Protein AF-A0ABD3LEG1-F1 (afdb_monomer_lite)

Foldseek 3Di:
DPPVVVVVVVVVVVVVVVVVVVVLLVVLVVVQVVCVVVVPPADDHSVCVVVPPCVRVVVVVVVVVVVVVVVVPPDDDDDPPPPVVVVVVVVVVPPDPVVVVVVVVVVVVVVVVVVVVCVVVCVVVVVVVVVVVVVVVVVVVVVVVVVVVVVVVVVVVVVVVVVVLVVVVVVDDDPVVNVVVVVVVVVVVVVVVVVVVVVVVVVVVVVVVVVVVVVVDDDPVVVVVVVVVVVVVVVVVVVVVVVVVVVVVVVVVVVVVVVVVVVVVVVVVVLVVLCVVQVVDPVSVVVSVVVVVVVVVVVVVVVVVVVVVVVVVVVVVVVVVVVVVVVVVVVVVVVVVVVVVVVVVVVVVVVD

pLDDT: mean 75.34, std 17.38, range [30.19, 98.38]

Radius of gyration: 46.33 Å; chains: 1; bounding box: 91×90×134 Å

Sequence (352 aa):
MSQCKWVFKLNFFQLHLWLLLLLFREASHGVEEALKLLNCPHPLQASDIYSLEVGSVYPVARWLVNHVRIRIGVTGDELDGGLGAAGATFESRYSDPEEKKLMRMHILEEMQLLHKKIRAAKVDSVVCRLMLLMKSLKVLEKKELDCQSDNIAKKSDLEAKIIHLEEKITNNCDSKSLHDDLDHCISISLEKLHLAKKELAARLRMLLSVRRQLEDVPSQSELIQYEHRFSELNINIEEIHRQTRKYYATYNALLELKELMLKETSLLNSLNSQFQDAISDTAGRLKLIDSTGGILKGIKQFFWIRQHRQIVLLCRSYRKCKRGSRLIRESAIHSGRSMRQQQLVRDAVLVG

InterPro domains:
  IPR019159 CCDC93, coiled-coil domain [PF09762] (114-301)
  IPR039116 Coiled-coil domain-containing protein 93 [PTHR16441] (78-350)
  IPR048747 CCDC93, N-terminal domain [PF21673] (27-69)

Structure (mmCIF, N/CA/C/O backbone):
data_AF-A0ABD3LEG1-F1
#
_entry.id   AF-A0ABD3LEG1-F1
#
loop_
_atom_site.group_PDB
_atom_site.id
_atom_site.type_symbol
_atom_site.label_atom_id
_atom_site.label_alt_id
_atom_site.label_comp_id
_atom_site.label_asym_id
_atom_site.label_entity_id
_atom_site.label_seq_id
_atom_site.pdbx_PDB_ins_code
_atom_site.Cartn_x
_atom_site.Cartn_y
_atom_site.Cartn_z
_atom_site.occupancy
_atom_site.B_iso_or_equiv
_atom_site.auth_seq_id
_atom_site.auth_comp_id
_atom_site.auth_asym_id
_atom_site.auth_atom_id
_atom_site.pdbx_PDB_model_num
ATOM 1 N N . MET A 1 1 ? -50.453 6.258 -6.271 1.00 44.72 1 MET A N 1
ATOM 2 C CA . MET A 1 1 ? -49.342 6.190 -5.285 1.00 44.72 1 MET A CA 1
ATOM 3 C C . MET A 1 1 ? -48.361 7.379 -5.315 1.00 44.72 1 MET A C 1
ATOM 5 O O . MET A 1 1 ? -47.389 7.345 -4.568 1.00 44.72 1 MET A O 1
ATOM 9 N N . SER A 1 2 ? -48.605 8.459 -6.075 1.00 44.66 2 SER A N 1
ATOM 10 C CA . SER A 1 2 ? -47.666 9.603 -6.133 1.00 44.66 2 SER A CA 1
ATOM 11 C C . SER A 1 2 ? -48.075 10.823 -5.298 1.00 44.66 2 SER A C 1
ATOM 13 O O . SER A 1 2 ? -47.204 11.610 -4.956 1.00 44.66 2 SER A O 1
ATOM 15 N N . GLN A 1 3 ? -49.342 10.969 -4.886 1.00 30.52 3 GLN A N 1
ATOM 16 C CA . GLN A 1 3 ? -49.765 12.109 -4.053 1.00 30.52 3 GLN A CA 1
ATOM 17 C C . GLN A 1 3 ? -49.355 11.973 -2.570 1.00 30.52 3 GLN A C 1
ATOM 19 O O . GLN A 1 3 ? -48.968 12.958 -1.949 1.00 30.52 3 GLN A O 1
ATOM 24 N N . CYS A 1 4 ? -49.295 10.756 -2.014 1.00 32.28 4 CYS A N 1
ATOM 25 C CA . CYS A 1 4 ? -48.955 10.542 -0.597 1.00 32.28 4 CYS A CA 1
ATOM 26 C C . CYS A 1 4 ? -47.480 10.837 -0.248 1.00 32.28 4 CYS A C 1
ATOM 28 O O . CYS A 1 4 ? -47.175 11.175 0.893 1.00 32.28 4 CYS A O 1
ATOM 30 N N . LYS A 1 5 ? -46.555 10.756 -1.220 1.00 35.38 5 LYS A N 1
ATOM 31 C CA . LYS A 1 5 ? -45.128 11.075 -1.005 1.00 35.38 5 LYS A CA 1
ATOM 32 C C . LYS A 1 5 ? -44.862 12.578 -0.881 1.00 35.38 5 LYS A C 1
ATOM 34 O O . LYS A 1 5 ? -43.935 12.962 -0.170 1.00 35.38 5 LYS A O 1
ATOM 39 N N . TRP A 1 6 ? -45.662 13.419 -1.538 1.00 30.19 6 TRP A N 1
ATOM 40 C CA . TRP A 1 6 ? -45.526 14.877 -1.447 1.00 30.19 6 TRP A CA 1
ATOM 41 C C . TRP A 1 6 ? -46.120 15.423 -0.150 1.00 30.19 6 TRP A C 1
ATOM 43 O O . TRP A 1 6 ? -45.489 16.263 0.481 1.00 30.19 6 TRP A O 1
ATOM 53 N N . VAL A 1 7 ? -47.249 14.868 0.305 1.00 35.25 7 VAL A N 1
ATOM 54 C CA . VAL A 1 7 ? -47.870 15.237 1.590 1.00 35.25 7 VAL A CA 1
ATOM 55 C C . VAL A 1 7 ? -46.941 14.917 2.769 1.00 35.25 7 VAL A C 1
ATOM 57 O O . VAL A 1 7 ? -46.748 15.753 3.645 1.00 35.25 7 VAL A O 1
ATOM 60 N N . PHE A 1 8 ? -46.263 13.762 2.755 1.00 36.25 8 PHE A N 1
ATOM 61 C CA . PHE A 1 8 ? -45.284 13.418 3.796 1.00 36.25 8 PHE A CA 1
ATOM 62 C C . PHE A 1 8 ? -44.018 14.287 3.760 1.00 36.25 8 PHE A C 1
ATOM 64 O O . PHE A 1 8 ? -43.492 14.638 4.815 1.00 36.25 8 PHE A O 1
ATOM 71 N N . LYS A 1 9 ? -43.532 14.670 2.570 1.00 39.47 9 LYS A N 1
ATOM 72 C CA . LYS A 1 9 ? -42.376 15.575 2.444 1.00 39.47 9 LYS A CA 1
ATOM 73 C C . LYS A 1 9 ? -42.703 17.004 2.879 1.00 39.47 9 LYS A C 1
ATOM 75 O O . LYS A 1 9 ? -41.868 17.613 3.543 1.00 39.47 9 LYS A O 1
ATOM 80 N N . LEU A 1 10 ? -43.897 17.513 2.559 1.00 36.75 10 LEU A N 1
ATOM 81 C CA . LEU A 1 10 ? -44.349 18.820 3.042 1.00 36.75 10 LEU A CA 1
ATOM 82 C C . LEU A 1 10 ? -44.519 18.811 4.564 1.00 36.75 10 LEU A C 1
ATOM 84 O O . LEU A 1 10 ? -44.007 19.709 5.223 1.00 36.75 10 LEU A O 1
ATOM 88 N N . ASN A 1 11 ? -45.144 17.773 5.127 1.00 45.12 11 ASN A N 1
ATOM 89 C CA . ASN A 1 11 ? -45.347 17.667 6.573 1.00 45.12 11 ASN A CA 1
ATOM 90 C C . ASN A 1 11 ? -44.032 17.516 7.347 1.00 45.12 11 ASN A C 1
ATOM 92 O O . ASN A 1 11 ? -43.915 18.069 8.431 1.00 45.12 11 ASN A O 1
ATOM 96 N N . PHE A 1 12 ? -43.022 16.834 6.797 1.00 44.75 12 PHE A N 1
ATOM 97 C CA . PHE A 1 12 ? -41.713 16.702 7.447 1.00 44.75 12 PHE A CA 1
ATOM 98 C C . PHE A 1 12 ? -40.920 18.016 7.450 1.00 44.75 12 PHE A C 1
ATOM 100 O O . PHE A 1 12 ? -40.340 18.376 8.471 1.00 44.75 12 PHE A O 1
ATOM 107 N N . PHE A 1 13 ? -40.929 18.763 6.338 1.00 45.00 13 PHE A N 1
ATOM 108 C CA . PHE A 1 13 ? -40.312 20.093 6.284 1.00 45.00 13 PHE A CA 1
ATOM 109 C C . PHE A 1 13 ? -41.060 21.109 7.153 1.00 45.00 13 PHE A C 1
ATOM 111 O O . PHE A 1 13 ? -40.418 21.898 7.840 1.00 45.00 13 PHE A O 1
ATOM 118 N N . GLN A 1 14 ? -42.394 21.051 7.182 1.00 45.91 14 GLN A N 1
ATOM 119 C CA . GLN A 1 14 ? -43.223 21.885 8.054 1.00 45.91 14 GLN A CA 1
ATOM 120 C C . GLN A 1 14 ? -42.991 21.558 9.532 1.00 45.91 14 GLN A C 1
ATOM 122 O O . GLN A 1 14 ? -42.784 22.487 10.299 1.00 45.91 14 GLN A O 1
ATOM 127 N N . LEU A 1 15 ? -42.919 20.278 9.933 1.00 49.44 15 LEU A N 1
ATOM 128 C CA . LEU A 1 15 ? -42.608 19.888 11.317 1.00 49.44 15 LEU A CA 1
ATOM 129 C C . LEU A 1 15 ? -41.204 20.314 11.739 1.00 49.44 15 LEU A C 1
ATOM 131 O O . LEU A 1 15 ? -41.033 20.777 12.859 1.00 49.44 15 LEU A O 1
ATOM 135 N N . HIS A 1 16 ? -40.202 20.163 10.869 1.00 51.16 16 HIS A N 1
ATOM 136 C CA . HIS A 1 16 ? -38.837 20.589 11.182 1.00 51.16 16 HIS A CA 1
ATOM 137 C C . HIS A 1 16 ? -38.723 22.107 11.306 1.00 51.16 16 HIS A C 1
ATOM 139 O O . HIS A 1 16 ? -38.034 22.586 12.203 1.00 51.16 16 HIS A O 1
ATOM 145 N N . LEU A 1 17 ? -39.410 22.857 10.440 1.00 51.62 17 LEU A N 1
ATOM 146 C CA . LEU A 1 17 ? -39.468 24.312 10.527 1.00 51.62 17 LEU A CA 1
ATOM 147 C C . LEU A 1 17 ? -40.240 24.749 11.780 1.00 51.62 17 LEU A C 1
ATOM 149 O O . LEU A 1 17 ? -39.789 25.651 12.472 1.00 51.62 17 LEU A O 1
ATOM 153 N N . TRP A 1 18 ? -41.328 24.058 12.132 1.00 56.53 18 TRP A N 1
ATOM 154 C CA . TRP A 1 18 ? -42.074 24.284 13.373 1.00 56.53 18 TRP A CA 1
ATOM 155 C C . TRP A 1 18 ? -41.244 23.984 14.620 1.00 56.53 18 TRP A C 1
ATOM 157 O O . TRP A 1 18 ? -41.238 24.795 15.531 1.00 56.53 18 TRP A O 1
ATOM 167 N N . LEU A 1 19 ? -40.514 22.866 14.666 1.00 49.34 19 LEU A N 1
ATOM 168 C CA . LEU A 1 19 ? -39.642 22.500 15.791 1.00 49.34 19 LEU A CA 1
ATOM 169 C C . LEU A 1 19 ? -38.451 23.448 15.931 1.00 49.34 19 LEU A C 1
ATOM 171 O O . LEU A 1 19 ? -38.078 23.781 17.051 1.00 49.34 19 LEU A O 1
ATOM 175 N N . LEU A 1 20 ? -37.874 23.904 14.817 1.00 55.75 20 LEU A N 1
ATOM 176 C CA . LEU A 1 20 ? -36.836 24.932 14.835 1.00 55.75 20 LEU A CA 1
ATOM 177 C C . LEU A 1 20 ? -37.395 26.268 15.323 1.00 55.75 20 LEU A C 1
ATOM 179 O O . LEU A 1 20 ? -36.770 26.881 16.176 1.00 55.75 20 LEU A O 1
ATOM 183 N N . LEU A 1 21 ? -38.579 26.682 14.860 1.00 52.78 21 LEU A N 1
ATOM 184 C CA . LEU A 1 21 ? -39.253 27.891 15.342 1.00 52.78 21 LEU A CA 1
ATOM 185 C C . LEU A 1 21 ? -39.659 27.776 16.819 1.00 52.78 21 LEU A C 1
ATOM 187 O O . LEU A 1 21 ? -39.555 28.760 17.539 1.00 52.78 21 LEU A O 1
ATOM 191 N N . LEU A 1 22 ? -40.062 26.592 17.292 1.00 50.81 22 LEU A N 1
ATOM 192 C CA . LEU A 1 22 ? -40.424 26.339 18.690 1.00 50.81 22 LEU A CA 1
ATOM 193 C C . LEU A 1 22 ? -39.193 26.372 19.607 1.00 50.81 22 LEU A C 1
ATOM 195 O O . LEU A 1 22 ? -39.224 27.020 20.646 1.00 50.81 22 LEU A O 1
ATOM 199 N N . LEU A 1 23 ? -38.085 25.746 19.193 1.00 52.88 23 LEU A N 1
ATOM 200 C CA . LEU A 1 23 ? -36.813 25.795 19.922 1.00 52.88 23 LEU A CA 1
ATOM 201 C C . LEU A 1 23 ? -36.223 27.208 19.941 1.00 52.88 23 LEU A C 1
ATOM 203 O O . LEU A 1 23 ? -35.700 27.640 20.966 1.00 52.88 23 LEU A O 1
ATOM 207 N N . PHE A 1 24 ? -36.338 27.947 18.834 1.00 54.12 24 PHE A N 1
ATOM 208 C CA . PHE A 1 24 ? -35.938 29.353 18.798 1.00 54.12 24 PHE A CA 1
ATOM 209 C C . PHE A 1 24 ? -36.844 30.209 19.694 1.00 54.12 24 PHE A C 1
ATOM 211 O O . PHE A 1 24 ? -36.346 31.084 20.390 1.00 54.12 24 PHE A O 1
ATOM 218 N N . ARG A 1 25 ? -38.148 29.901 19.771 1.00 53.81 25 ARG A N 1
ATOM 219 C CA . ARG A 1 25 ? -39.106 30.571 20.665 1.00 53.81 25 ARG A CA 1
ATOM 220 C C . ARG A 1 25 ? -38.795 30.420 22.126 1.00 53.81 25 ARG A C 1
ATOM 222 O O . ARG A 1 25 ? -38.858 31.396 22.869 1.00 53.81 25 ARG A O 1
ATOM 229 N N . GLU A 1 26 ? -38.467 29.207 22.518 1.00 56.12 26 GLU A N 1
ATOM 230 C CA . GLU A 1 26 ? -38.157 28.880 23.898 1.00 56.12 26 GLU A CA 1
ATOM 231 C C . GLU A 1 26 ? -36.819 29.505 24.317 1.00 56.12 26 GLU A C 1
ATOM 233 O O . GLU A 1 26 ? -36.716 30.074 25.402 1.00 56.12 26 GLU A O 1
ATOM 238 N N . ALA A 1 27 ? -35.834 29.530 23.411 1.00 57.09 27 ALA A N 1
ATOM 239 C CA . ALA A 1 27 ? -34.571 30.232 23.624 1.00 57.09 27 ALA A CA 1
ATOM 240 C C . ALA A 1 27 ? -34.751 31.760 23.725 1.00 57.09 27 ALA A C 1
ATOM 242 O O . ALA A 1 27 ? -34.216 32.374 24.647 1.00 57.09 27 ALA A O 1
ATOM 243 N N . SER A 1 28 ? -35.531 32.381 22.832 1.00 58.62 28 SER A N 1
ATOM 244 C CA . SER A 1 28 ? -35.798 33.828 22.853 1.00 58.62 28 SER A CA 1
ATOM 245 C C . SER A 1 28 ? -36.565 34.264 24.104 1.00 58.62 28 SER A C 1
ATOM 247 O O . SER A 1 28 ? -36.234 35.291 24.692 1.00 58.62 28 SER A O 1
ATOM 249 N N . HIS A 1 29 ? -37.537 33.467 24.560 1.00 62.25 29 HIS A N 1
ATOM 250 C CA . HIS A 1 29 ? -38.258 33.722 25.811 1.00 62.25 29 HIS A CA 1
ATOM 251 C C . HIS A 1 29 ? -37.359 33.523 27.044 1.00 62.25 29 HIS A C 1
ATOM 253 O O . HIS A 1 29 ? -37.457 34.271 28.013 1.00 62.25 29 HIS A O 1
ATOM 259 N N . GLY A 1 30 ? -36.438 32.552 27.003 1.00 63.78 30 GLY A N 1
ATOM 260 C CA . GLY A 1 30 ? -35.432 32.360 28.050 1.00 63.78 30 GLY A CA 1
ATOM 261 C C . GLY A 1 30 ? -34.454 33.535 28.170 1.00 63.78 30 GLY A C 1
ATOM 262 O O . GLY A 1 30 ? -34.095 33.923 29.280 1.00 63.78 30 GLY A O 1
ATOM 263 N N . VAL A 1 31 ? -34.061 34.139 27.044 1.00 63.66 31 VAL A N 1
ATOM 264 C CA . VAL A 1 31 ? -33.216 35.346 27.027 1.00 63.66 31 VAL A CA 1
ATOM 265 C C . VAL A 1 31 ? -33.974 36.561 27.569 1.00 63.66 31 VAL A C 1
ATOM 267 O O . VAL A 1 31 ? -33.412 37.310 28.365 1.00 63.66 31 VAL A O 1
ATOM 270 N N . GLU A 1 32 ? -35.245 36.739 27.201 1.00 68.94 32 GLU A N 1
ATOM 271 C CA . GLU A 1 32 ? -36.093 37.815 27.733 1.00 68.94 32 GLU A CA 1
ATOM 272 C C . GLU A 1 32 ? -36.256 37.721 29.263 1.00 68.94 32 GLU A C 1
ATOM 274 O O . GLU A 1 32 ? -36.047 38.706 29.972 1.00 68.94 32 GLU A O 1
ATOM 279 N N . GLU A 1 33 ? -36.561 36.535 29.796 1.00 67.31 33 GLU A N 1
ATOM 280 C CA . GLU A 1 33 ? -36.704 36.329 31.244 1.00 67.31 33 GLU A CA 1
ATOM 281 C C . GLU A 1 33 ? -35.378 36.510 31.999 1.00 67.31 33 GLU A C 1
ATOM 283 O O . GLU A 1 33 ? -35.341 37.139 33.059 1.00 67.31 33 GLU A O 1
ATOM 288 N N . ALA A 1 34 ? -34.258 36.051 31.433 1.00 65.12 34 ALA A N 1
ATOM 289 C CA . ALA A 1 34 ? -32.937 36.291 32.012 1.00 65.12 34 ALA A CA 1
ATOM 290 C C . ALA A 1 34 ? -32.588 37.791 32.066 1.00 65.12 34 ALA A C 1
ATOM 292 O O . ALA A 1 34 ? -31.994 38.253 33.040 1.00 65.12 34 ALA A O 1
ATOM 293 N N . LEU A 1 35 ? -32.984 38.571 31.056 1.00 70.25 35 LEU A N 1
ATOM 294 C CA . LEU A 1 35 ? -32.776 40.022 31.023 1.00 70.25 35 LEU A CA 1
ATOM 295 C C . LEU A 1 35 ? -33.646 40.772 32.040 1.00 70.25 35 LEU A C 1
ATOM 297 O O . LEU A 1 35 ? -3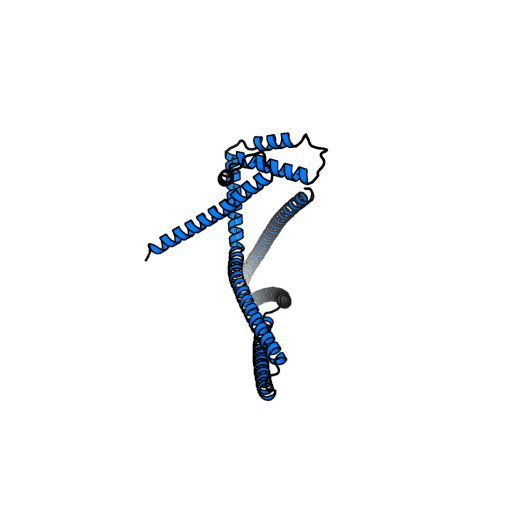3.163 41.732 32.648 1.00 70.25 35 LEU A O 1
ATOM 301 N N . LYS A 1 36 ? -34.885 40.315 32.276 1.00 72.44 36 LYS A N 1
ATOM 302 C CA . LYS A 1 36 ? -35.750 40.834 33.352 1.00 72.44 36 LYS A CA 1
ATOM 303 C C . LYS A 1 36 ? -35.155 40.552 34.731 1.00 72.44 36 LYS A C 1
ATOM 305 O O . LYS A 1 36 ? -35.092 41.455 35.557 1.00 72.44 36 LYS A O 1
ATOM 310 N N . LEU A 1 37 ? -34.639 39.341 34.959 1.00 70.62 37 LEU A N 1
ATOM 311 C CA . LEU A 1 37 ? -33.958 38.976 36.210 1.00 70.62 37 LEU A CA 1
ATOM 312 C C . LEU A 1 37 ? -32.679 39.792 36.457 1.00 70.62 37 LEU A C 1
ATOM 314 O O . LEU A 1 37 ? -32.322 40.048 37.605 1.00 70.62 37 LEU A O 1
ATOM 318 N N . LEU A 1 38 ? -31.999 40.222 35.391 1.00 67.88 38 LEU A N 1
ATOM 319 C CA . LEU A 1 38 ? -30.829 41.102 35.460 1.00 67.88 38 LEU A CA 1
ATOM 320 C C . LEU A 1 38 ? -31.191 42.596 35.571 1.00 67.88 38 LEU A C 1
ATOM 322 O O . LEU A 1 38 ? -30.285 43.418 35.686 1.00 67.88 38 LEU A O 1
ATOM 326 N N . ASN A 1 39 ? -32.483 42.949 35.584 1.00 69.19 39 ASN A N 1
ATOM 327 C CA . ASN A 1 39 ? -32.997 44.316 35.707 1.00 69.19 39 ASN A CA 1
ATOM 328 C C . ASN A 1 39 ? -32.491 45.270 34.599 1.00 69.19 39 ASN A C 1
ATOM 330 O O . ASN A 1 39 ? -32.100 46.412 34.854 1.00 69.19 39 ASN A O 1
ATOM 334 N N . CYS A 1 40 ? -32.465 44.792 33.349 1.00 70.38 40 CYS A N 1
ATOM 335 C CA . CYS A 1 40 ? -32.026 45.590 32.202 1.00 70.38 40 CYS A CA 1
ATOM 336 C C . CYS A 1 40 ? -33.000 46.762 31.915 1.00 70.38 40 CYS A C 1
ATOM 338 O O . CYS A 1 40 ? -34.205 46.533 31.817 1.00 70.38 40 CYS A O 1
ATOM 340 N N . PRO A 1 41 ? -32.516 48.009 31.722 1.00 66.88 41 PRO A N 1
ATOM 341 C CA . PRO A 1 41 ? -33.367 49.183 31.485 1.00 66.88 41 PRO A CA 1
ATOM 342 C C . PRO A 1 41 ? -33.909 49.295 30.048 1.00 66.88 41 PRO A C 1
ATOM 344 O O . PRO A 1 41 ? -34.644 50.234 29.744 1.00 66.88 41 PRO A O 1
ATOM 347 N N . HIS A 1 42 ? -33.535 48.382 29.146 1.00 71.75 42 HIS A N 1
ATOM 348 C CA . HIS A 1 42 ? -33.935 48.416 27.740 1.00 71.75 42 HIS A CA 1
ATOM 349 C C . HIS A 1 42 ? -34.967 47.318 27.436 1.00 71.75 42 HIS A C 1
ATOM 351 O O . HIS A 1 42 ? -34.704 46.152 27.739 1.00 71.75 42 HIS A O 1
ATOM 357 N N . PRO A 1 43 ? -36.122 47.657 26.831 1.00 64.81 43 PRO A N 1
ATOM 358 C CA . PRO A 1 43 ? -37.148 46.674 26.508 1.00 64.81 43 PRO A CA 1
ATOM 359 C C . PRO A 1 43 ? -36.696 45.818 25.319 1.00 64.81 43 PRO A C 1
ATOM 361 O O . PRO A 1 43 ? -36.433 46.343 24.240 1.00 64.81 43 PRO A O 1
ATOM 364 N N . LEU A 1 44 ? -36.616 44.503 25.519 1.00 66.25 44 LEU A N 1
ATOM 365 C CA . LEU A 1 44 ? -36.369 43.527 24.461 1.00 66.25 44 LEU A CA 1
ATOM 366 C C . LEU A 1 44 ? -37.445 42.455 24.554 1.00 66.25 44 LEU A C 1
ATOM 368 O O . LEU A 1 44 ? -37.473 41.716 25.537 1.00 66.25 44 LEU A O 1
ATOM 372 N N . GLN A 1 45 ? -38.331 42.379 23.566 1.00 62.75 45 GLN A N 1
ATOM 373 C CA . GLN A 1 45 ? -39.306 41.296 23.515 1.00 62.75 45 GLN A CA 1
ATOM 374 C C . GLN A 1 45 ? -38.744 40.120 22.725 1.00 62.75 45 GLN A C 1
ATOM 376 O O . GLN A 1 45 ? -37.972 40.296 21.779 1.00 62.75 45 GLN A O 1
ATOM 381 N N . ALA A 1 46 ? -39.169 38.904 23.070 1.00 59.16 46 ALA A N 1
ATOM 382 C CA . ALA A 1 46 ? -38.795 37.704 22.334 1.00 59.16 46 ALA A CA 1
ATOM 383 C C . ALA A 1 46 ? -39.070 37.851 20.826 1.00 59.16 46 ALA A C 1
ATOM 385 O O . ALA A 1 46 ? -38.279 37.347 20.036 1.00 59.16 46 ALA A O 1
ATOM 386 N N . SER A 1 47 ? -40.126 38.586 20.434 1.00 61.16 47 SER A N 1
ATOM 387 C CA . SER A 1 47 ? -40.470 38.942 19.045 1.00 61.16 47 SER A CA 1
ATOM 388 C C . SER A 1 47 ? -39.359 39.685 18.299 1.00 61.16 47 SER A C 1
ATOM 390 O O . SER A 1 47 ? -39.111 39.387 17.131 1.00 61.16 47 SER A O 1
ATOM 392 N N . ASP A 1 48 ? -38.655 40.593 18.973 1.00 61.47 48 ASP A N 1
ATOM 393 C CA . ASP A 1 48 ? -37.664 41.492 18.366 1.00 61.47 48 ASP A CA 1
ATOM 394 C C . ASP A 1 48 ? -36.335 40.766 18.096 1.00 61.47 48 ASP A C 1
ATOM 396 O O . ASP A 1 48 ? -35.550 41.136 17.221 1.00 61.47 48 ASP A O 1
ATOM 400 N N . ILE A 1 49 ? -36.106 39.663 18.815 1.00 59.34 49 ILE A N 1
ATOM 401 C CA . ILE A 1 49 ? -34.974 38.756 18.604 1.00 59.34 49 ILE A CA 1
ATOM 402 C C . ILE A 1 49 ? -35.167 37.950 17.309 1.00 59.34 49 ILE A C 1
ATOM 404 O O . ILE A 1 49 ? -34.189 37.660 16.619 1.00 59.34 49 ILE A O 1
ATOM 408 N N . TYR A 1 50 ? -36.411 37.615 16.935 1.00 55.91 50 TYR A N 1
ATOM 409 C CA . TYR A 1 50 ? -36.688 36.879 15.692 1.00 55.91 50 TYR A CA 1
ATOM 410 C C . TYR A 1 50 ? -36.521 37.719 14.437 1.00 55.91 50 TYR A C 1
ATOM 412 O O . TYR A 1 50 ? -36.093 37.195 13.409 1.00 55.91 50 TYR A O 1
ATOM 420 N N . SER A 1 51 ? -36.892 38.997 14.495 1.00 57.28 51 SER A N 1
ATOM 421 C CA . SER A 1 51 ? -36.796 39.907 13.352 1.00 57.28 51 SER A CA 1
ATOM 422 C C . SER A 1 51 ? -35.361 40.374 13.091 1.00 57.28 51 SER A C 1
ATOM 424 O O . SER A 1 51 ? -35.108 40.981 12.051 1.00 57.28 51 SER A O 1
ATOM 426 N N . LEU A 1 52 ? -34.414 40.062 13.994 1.00 55.06 52 LEU A N 1
ATOM 427 C CA . LEU A 1 52 ? -33.039 40.571 13.971 1.00 55.06 52 LEU A CA 1
ATOM 428 C C . LEU A 1 52 ? -33.012 42.101 13.800 1.00 55.06 52 LEU A C 1
ATOM 430 O O . LEU A 1 52 ? -32.155 42.654 13.104 1.00 55.06 52 LEU A O 1
ATOM 434 N N . GLU A 1 53 ? -33.960 42.806 14.424 1.00 58.53 53 GLU A N 1
ATOM 435 C CA . GLU A 1 53 ? -33.966 44.262 14.392 1.00 58.53 53 GLU A CA 1
ATOM 436 C C . GLU A 1 53 ? -32.778 44.790 15.197 1.00 58.53 53 GLU A C 1
ATOM 438 O O . GLU A 1 53 ? -32.769 44.865 16.425 1.00 58.53 53 GLU A O 1
ATOM 443 N N . VAL A 1 54 ? -31.726 45.160 14.466 1.00 52.75 54 VAL A N 1
ATOM 444 C CA . VAL A 1 54 ? -30.453 45.634 15.023 1.00 52.75 54 VAL A CA 1
ATOM 445 C C . VAL A 1 54 ? -30.664 46.829 15.966 1.00 52.75 54 VAL A C 1
ATOM 447 O O . VAL A 1 54 ? -29.888 47.006 16.900 1.00 52.75 54 VAL A O 1
ATOM 450 N N . GLY A 1 55 ? -31.738 47.606 15.781 1.00 57.81 55 GLY A N 1
ATOM 451 C CA . GLY A 1 55 ? -32.077 48.761 16.615 1.00 57.81 55 GLY A CA 1
ATOM 452 C C . GLY A 1 55 ? -32.447 48.433 18.068 1.00 57.81 55 GLY A C 1
ATOM 453 O O . GLY A 1 55 ? -32.085 49.201 18.956 1.00 57.81 55 GLY A O 1
ATOM 454 N N . SER A 1 56 ? -33.110 47.303 18.333 1.00 59.34 56 SER A N 1
ATOM 455 C CA . SER A 1 56 ? -33.569 46.910 19.680 1.00 59.34 56 SER A CA 1
ATOM 456 C C . SER A 1 56 ? -32.581 45.980 20.395 1.00 59.34 56 SER A C 1
ATOM 458 O O . SER A 1 56 ? -32.390 46.083 21.607 1.00 59.34 56 SER A O 1
ATOM 460 N N . VAL A 1 57 ? -31.870 45.129 19.648 1.00 63.66 57 VAL A N 1
ATOM 461 C CA . VAL A 1 57 ? -30.884 44.176 20.197 1.00 63.66 57 VAL A CA 1
ATOM 462 C C . VAL A 1 57 ? -29.567 44.861 20.589 1.00 63.66 57 VAL A C 1
ATOM 464 O O . VAL A 1 57 ? -28.929 44.492 21.579 1.00 63.66 57 VAL A O 1
ATOM 467 N N . TYR A 1 58 ? -29.145 45.880 19.836 1.00 61.94 58 TYR A N 1
ATOM 468 C CA . TYR A 1 58 ? -27.847 46.534 20.027 1.00 61.94 58 TYR A CA 1
ATOM 469 C C . TYR A 1 58 ? -27.689 47.281 21.371 1.00 61.94 58 TYR A C 1
ATOM 471 O O . TYR A 1 58 ? -26.648 47.106 22.015 1.00 61.94 58 TYR A O 1
ATOM 479 N N . PRO A 1 59 ? -28.681 48.052 21.866 1.00 65.31 59 PRO A N 1
ATOM 480 C CA . PRO A 1 59 ? -28.613 48.685 23.188 1.00 65.31 59 PRO A CA 1
ATOM 481 C C . PRO A 1 59 ? -28.471 47.670 24.329 1.00 65.31 59 PRO A C 1
ATOM 483 O O . PRO A 1 59 ? -27.686 47.885 25.251 1.00 65.31 59 PRO A O 1
ATOM 486 N N . VAL A 1 60 ? -29.167 46.532 24.236 1.00 65.88 60 VAL A N 1
ATOM 487 C CA . VAL A 1 60 ? -29.130 45.459 25.243 1.00 65.88 60 VAL A CA 1
ATOM 488 C C . VAL A 1 60 ? -27.785 44.744 25.242 1.00 65.88 60 VAL A C 1
ATOM 490 O O . VAL A 1 60 ? -27.204 44.531 26.304 1.00 65.88 60 VAL A O 1
ATOM 493 N N . ALA A 1 61 ? -27.246 44.423 24.063 1.00 62.19 61 ALA A N 1
ATOM 494 C CA . ALA A 1 61 ? -25.921 43.820 23.941 1.00 62.19 61 ALA A CA 1
ATOM 495 C C . ALA A 1 61 ? -24.830 44.749 24.499 1.00 62.19 61 ALA A C 1
ATOM 497 O O . ALA A 1 61 ? -23.967 44.310 25.259 1.00 62.19 61 ALA A O 1
ATOM 498 N N . ARG A 1 62 ? -24.903 46.053 24.193 1.00 65.62 62 ARG A N 1
ATOM 499 C CA . ARG A 1 62 ? -23.985 47.061 24.742 1.00 65.62 62 ARG A CA 1
ATOM 500 C C . ARG A 1 62 ? -24.116 47.176 26.264 1.00 65.62 62 ARG A C 1
ATOM 502 O O . ARG A 1 62 ? -23.099 47.260 26.953 1.00 65.62 62 ARG A O 1
ATOM 509 N N . TRP A 1 63 ? -25.339 47.149 26.792 1.00 75.94 63 TRP A N 1
ATOM 510 C CA . TRP A 1 63 ? -25.581 47.173 28.233 1.00 75.94 63 TRP A CA 1
ATOM 511 C C . TRP A 1 63 ? -25.034 45.922 28.927 1.00 75.94 63 TRP A C 1
ATOM 513 O O . TRP A 1 63 ? -24.311 46.060 29.908 1.00 75.94 63 TRP A O 1
ATOM 523 N N . LEU A 1 64 ? -25.284 44.721 28.393 1.00 66.69 64 LEU A N 1
ATOM 524 C CA . LEU A 1 64 ? -24.762 43.462 28.937 1.00 66.69 64 LEU A CA 1
ATOM 525 C C . LEU A 1 64 ? -23.234 43.453 28.981 1.00 66.69 64 LEU A C 1
ATOM 527 O O . LEU A 1 64 ? -22.656 43.088 30.002 1.00 66.69 64 LEU A O 1
ATOM 531 N N . VAL A 1 65 ? -22.576 43.908 27.911 1.00 63.12 65 VAL A N 1
ATOM 532 C CA . VAL A 1 65 ? -21.111 44.023 27.869 1.00 63.12 65 VAL A CA 1
ATOM 533 C C . VAL A 1 65 ? -20.611 44.974 28.958 1.00 63.12 65 VAL A C 1
ATOM 535 O O . VAL A 1 65 ? -19.651 44.652 29.655 1.00 63.12 65 VAL A O 1
ATOM 538 N N . ASN A 1 66 ? -21.282 46.109 29.176 1.00 60.16 66 ASN A N 1
ATOM 539 C CA . ASN A 1 66 ? -20.891 47.046 30.228 1.00 60.16 66 ASN A CA 1
ATOM 540 C C . ASN A 1 66 ? -21.200 46.518 31.642 1.00 60.16 66 ASN A C 1
ATOM 542 O O . ASN A 1 66 ? -20.412 46.712 32.562 1.00 60.16 66 ASN A O 1
ATOM 546 N N . HIS A 1 67 ? -22.308 45.801 31.818 1.00 65.06 67 HIS A N 1
ATOM 547 C CA . HIS A 1 67 ? -22.716 45.208 33.090 1.00 65.06 67 HIS A CA 1
ATOM 548 C C . HIS A 1 67 ? -21.786 44.056 33.510 1.00 65.06 67 HIS A C 1
ATOM 550 O O . HIS A 1 67 ? -21.431 43.922 34.682 1.00 65.06 67 HIS A O 1
ATOM 556 N N . VAL A 1 68 ? -21.331 43.251 32.545 1.00 56.66 68 VAL A N 1
ATOM 557 C CA . VAL A 1 68 ? -20.285 42.237 32.742 1.00 56.66 68 VAL A CA 1
ATOM 558 C C . VAL A 1 68 ? -18.942 42.909 33.048 1.00 56.66 68 VAL A C 1
ATOM 560 O O . VAL A 1 68 ? -18.260 42.494 33.982 1.00 56.66 68 VAL A O 1
ATOM 563 N N . ARG A 1 69 ? -18.602 44.005 32.352 1.00 51.62 69 ARG A N 1
ATOM 564 C CA . ARG A 1 69 ? -17.381 44.794 32.596 1.00 51.62 69 ARG A CA 1
ATOM 565 C C . ARG A 1 69 ? -17.319 45.385 34.011 1.00 51.62 69 ARG A C 1
ATOM 567 O O . ARG A 1 69 ? -16.262 45.336 34.630 1.00 51.62 69 ARG A O 1
ATOM 574 N N . ILE A 1 70 ? -18.443 45.866 34.550 1.00 57.34 70 ILE A N 1
ATOM 575 C CA . ILE A 1 70 ? -18.535 46.386 35.927 1.00 57.34 70 ILE A CA 1
ATOM 576 C C . ILE A 1 70 ? -18.388 45.257 36.964 1.00 57.34 70 ILE A C 1
ATOM 578 O O . ILE A 1 70 ? -17.690 45.434 37.960 1.00 57.34 70 ILE A O 1
ATOM 582 N N . ARG A 1 71 ? -18.979 44.073 36.735 1.00 54.38 71 ARG A N 1
ATOM 583 C CA . ARG A 1 71 ? -18.852 42.924 37.660 1.00 54.38 71 ARG A CA 1
ATOM 584 C C . ARG A 1 71 ? -17.457 42.292 37.700 1.00 54.38 71 ARG A C 1
ATOM 586 O O . ARG A 1 71 ? -17.134 41.654 38.696 1.00 54.38 71 ARG A O 1
ATOM 593 N N . ILE A 1 72 ? -16.657 42.442 36.644 1.00 44.84 72 ILE A N 1
ATOM 594 C CA . ILE A 1 72 ? -15.292 41.891 36.563 1.00 44.84 72 ILE A CA 1
ATOM 595 C C . ILE A 1 72 ? -14.263 42.798 37.276 1.00 44.84 72 ILE A C 1
ATOM 597 O O . ILE A 1 72 ? -13.116 42.403 37.448 1.00 44.84 72 ILE A O 1
ATOM 601 N N . GLY A 1 73 ? -14.665 43.972 37.783 1.00 48.56 73 GLY A N 1
ATOM 602 C CA . GLY A 1 73 ? -13.803 44.784 38.649 1.00 48.56 73 GLY A CA 1
ATOM 603 C C . GLY A 1 73 ? -12.591 45.384 37.935 1.00 48.56 73 GLY A C 1
ATOM 604 O O . GLY A 1 73 ? -11.538 45.537 38.545 1.00 48.56 73 GLY A O 1
ATOM 605 N N . VAL A 1 74 ? -12.723 45.736 36.653 1.00 45.09 74 VAL A N 1
ATOM 606 C CA . VAL A 1 74 ? -11.714 46.560 35.974 1.00 45.09 74 VAL A CA 1
ATOM 607 C C . VAL A 1 74 ? -11.980 48.015 36.355 1.00 45.09 74 VAL A C 1
ATOM 609 O O . VAL A 1 74 ? -12.871 48.668 35.811 1.00 45.09 74 VAL A O 1
ATOM 612 N N . THR A 1 75 ? -11.243 48.484 37.360 1.00 41.06 75 THR A N 1
ATOM 613 C CA . THR A 1 75 ? -11.147 49.890 37.761 1.00 41.06 75 THR A CA 1
ATOM 614 C C . THR A 1 75 ? -10.733 50.738 36.567 1.00 41.06 75 THR A C 1
ATOM 616 O O . THR A 1 75 ? -9.725 50.452 35.923 1.00 41.06 75 THR A O 1
ATOM 619 N N . GLY A 1 76 ? -11.527 51.766 36.271 1.00 45.19 76 GLY A N 1
ATOM 620 C CA . GLY A 1 76 ? -11.168 52.773 35.289 1.00 45.19 76 GLY A CA 1
ATOM 621 C C . GLY A 1 76 ? -9.946 53.554 35.751 1.00 45.19 76 GLY A C 1
ATOM 622 O O . GLY A 1 76 ? -9.964 54.142 36.825 1.00 45.19 76 GLY A O 1
ATOM 623 N N . ASP A 1 77 ? -8.915 53.550 34.922 1.00 45.25 77 ASP A N 1
ATOM 624 C CA . ASP A 1 77 ? -8.249 54.771 34.498 1.00 45.25 77 ASP A CA 1
ATOM 625 C C . ASP A 1 77 ? -7.573 54.492 33.154 1.00 45.25 77 ASP A C 1
ATOM 627 O O . ASP A 1 77 ? -7.090 53.391 32.908 1.00 45.25 77 ASP A O 1
ATOM 631 N N . GLU A 1 78 ? -7.597 55.500 32.288 1.00 46.84 78 GLU A N 1
ATOM 632 C CA . GLU A 1 78 ? -7.251 55.491 30.861 1.00 46.84 78 GLU A CA 1
ATOM 633 C C . GLU A 1 78 ? -8.351 54.986 29.899 1.00 46.84 78 GLU A C 1
ATOM 635 O O . GLU A 1 78 ? -8.747 53.824 29.870 1.00 46.84 78 GLU A O 1
ATOM 640 N N . LEU A 1 79 ? -8.760 55.917 29.020 1.00 43.59 79 LEU A N 1
ATOM 641 C CA . LEU A 1 79 ? -9.621 55.787 27.830 1.00 43.59 79 LEU A CA 1
ATOM 642 C C . LEU A 1 79 ? -11.106 56.192 27.954 1.00 43.59 79 LEU A C 1
ATOM 644 O O . LEU A 1 79 ? -11.985 55.518 27.420 1.00 43.59 79 LEU A O 1
ATOM 648 N N . ASP A 1 80 ? -11.373 57.397 28.470 1.00 43.75 80 ASP A N 1
ATOM 649 C CA . ASP A 1 80 ? -12.588 58.175 28.126 1.00 43.75 80 ASP A CA 1
ATOM 650 C C . ASP A 1 80 ? -12.469 58.922 26.767 1.00 43.75 80 ASP A C 1
ATOM 652 O O . ASP A 1 80 ? -13.327 59.696 26.363 1.00 43.75 80 ASP A O 1
ATOM 656 N N . GLY A 1 81 ? -11.404 58.677 25.992 1.00 43.59 81 GLY A N 1
ATOM 657 C CA . GLY A 1 81 ? -11.195 59.299 24.671 1.00 43.59 81 GLY A CA 1
ATOM 658 C C . GLY A 1 81 ? -11.479 58.402 23.457 1.00 43.59 81 GLY A C 1
ATOM 659 O O . GLY A 1 81 ? -11.471 58.883 22.326 1.00 43.59 81 GLY A O 1
ATOM 660 N N . GLY A 1 82 ? -11.693 57.094 23.649 1.00 45.72 82 GLY A N 1
ATOM 661 C CA . GLY A 1 82 ? -11.583 56.109 22.559 1.00 45.72 82 GLY A CA 1
ATOM 662 C C . GLY A 1 82 ? -12.894 55.610 21.941 1.00 45.72 82 GLY A C 1
ATOM 663 O O . GLY A 1 82 ? -12.921 55.262 20.761 1.00 45.72 82 GLY A O 1
ATOM 664 N N . LEU A 1 83 ? -14.000 55.568 22.694 1.00 44.91 83 LEU A N 1
ATOM 665 C CA . LEU A 1 83 ? -15.221 54.887 22.227 1.00 44.91 83 LEU A CA 1
ATOM 666 C C . LEU A 1 83 ? -16.192 55.772 21.427 1.00 44.91 83 LEU A C 1
ATOM 668 O O . LEU A 1 83 ? -16.954 55.242 20.619 1.00 44.91 83 LEU A O 1
ATOM 672 N N . GLY A 1 84 ? -16.142 57.100 21.577 1.00 44.88 84 GLY A N 1
ATOM 673 C CA . GLY A 1 84 ? -16.936 58.023 20.751 1.00 44.88 84 GLY A CA 1
ATOM 674 C C . GLY A 1 84 ? -16.430 58.115 19.305 1.00 44.88 84 GLY A C 1
ATOM 675 O O . GLY A 1 84 ? -17.219 58.174 18.362 1.00 44.88 84 GLY A O 1
ATOM 676 N N . ALA A 1 85 ? -15.110 58.035 19.111 1.00 42.16 85 ALA A N 1
ATOM 677 C CA . ALA A 1 85 ? -14.483 58.104 17.793 1.00 42.16 85 ALA A CA 1
ATOM 678 C C . ALA A 1 85 ? -14.628 56.793 16.998 1.00 42.16 85 ALA A C 1
ATOM 680 O O . ALA A 1 85 ? -14.809 56.841 15.781 1.00 42.16 85 ALA A O 1
ATOM 681 N N . ALA A 1 86 ? -14.614 55.634 17.671 1.00 42.19 86 ALA A N 1
ATOM 682 C CA . ALA A 1 86 ? -14.784 54.319 17.046 1.00 42.19 86 ALA A CA 1
ATOM 683 C C . ALA A 1 86 ? -16.226 54.059 16.561 1.00 42.19 86 ALA A C 1
ATOM 685 O O . ALA A 1 86 ? -16.417 53.417 15.531 1.00 42.19 86 ALA A O 1
ATOM 686 N N . GLY A 1 87 ? -17.240 54.603 17.248 1.00 43.59 87 GLY A N 1
ATOM 687 C CA . GLY A 1 87 ? -18.636 54.543 16.791 1.00 43.59 87 GLY A CA 1
ATOM 688 C C . GLY A 1 87 ? -18.868 55.363 15.518 1.00 43.59 87 GLY A C 1
ATOM 689 O O . GLY A 1 87 ? -19.392 54.848 14.533 1.00 43.59 87 GLY A O 1
ATOM 690 N N . ALA A 1 88 ? -18.373 56.605 15.488 1.00 47.28 88 ALA A N 1
ATOM 691 C CA . ALA A 1 88 ? -18.502 57.486 14.326 1.00 47.28 88 ALA A CA 1
ATOM 692 C C . ALA A 1 88 ? -17.661 57.030 13.113 1.00 47.28 88 ALA A C 1
ATOM 694 O O . ALA A 1 88 ? -18.062 57.240 11.969 1.00 47.28 88 ALA A O 1
ATOM 695 N N . THR A 1 89 ? -16.520 56.358 13.328 1.00 43.06 89 THR A N 1
ATOM 696 C CA . THR A 1 89 ? -15.721 55.774 12.229 1.00 43.06 89 THR A CA 1
ATOM 697 C C . THR A 1 89 ? -16.259 54.442 11.709 1.00 43.06 89 THR A C 1
ATOM 699 O O . THR A 1 89 ? -15.974 54.105 10.559 1.00 43.06 89 THR A O 1
ATOM 702 N N . PHE A 1 90 ? -17.051 53.706 12.496 1.00 45.06 90 PHE A N 1
ATOM 703 C CA . PHE A 1 90 ? -17.712 52.480 12.040 1.00 45.06 90 PHE A CA 1
ATOM 704 C C . PHE A 1 90 ? -18.935 52.781 11.163 1.00 45.06 90 PHE A C 1
ATOM 706 O O . PHE A 1 90 ? -19.143 52.117 10.150 1.00 45.06 90 PHE A O 1
ATOM 713 N N . GLU A 1 91 ? -19.695 53.824 11.499 1.00 46.38 91 GLU A N 1
ATOM 714 C CA . GLU A 1 91 ? -20.917 54.200 10.776 1.00 46.38 91 GLU A CA 1
ATOM 715 C C . GLU A 1 91 ? -20.633 55.054 9.520 1.00 46.38 91 GLU A C 1
ATOM 717 O O . GLU A 1 91 ? -21.352 54.960 8.530 1.00 46.38 91 GLU A O 1
ATOM 722 N N . SER A 1 92 ? -19.529 55.814 9.496 1.00 47.06 92 SER A N 1
ATOM 723 C CA . SER A 1 92 ? -19.148 56.685 8.365 1.00 47.06 92 SER A CA 1
ATOM 724 C C . SER A 1 92 ? -18.358 55.979 7.242 1.00 47.06 92 SER A C 1
ATOM 726 O O . SER A 1 92 ? -18.306 56.469 6.115 1.00 47.06 92 SER A O 1
ATOM 728 N N . ARG A 1 93 ? -17.777 54.791 7.487 1.00 47.81 93 ARG A N 1
ATOM 729 C CA . ARG A 1 93 ? -17.035 54.027 6.454 1.00 47.81 93 ARG A CA 1
ATOM 730 C C . ARG A 1 93 ? -17.890 53.121 5.560 1.00 47.81 93 ARG A C 1
ATOM 732 O O . ARG A 1 93 ? -17.324 52.467 4.695 1.00 47.81 93 ARG A O 1
ATOM 739 N N . TYR A 1 94 ? -19.214 53.080 5.726 1.00 52.03 94 TYR A N 1
ATOM 740 C CA . TYR A 1 94 ? -20.089 52.162 4.976 1.00 52.03 94 TYR A CA 1
ATOM 741 C C . TYR A 1 94 ? -21.385 52.821 4.480 1.00 52.03 94 TYR A C 1
ATOM 743 O O . TYR A 1 94 ? -22.477 52.270 4.633 1.00 52.03 94 TYR A O 1
ATOM 751 N N . SER A 1 95 ? -21.268 54.000 3.867 1.00 53.06 95 SER A N 1
ATOM 752 C CA . SER A 1 95 ? -22.407 54.694 3.243 1.00 53.06 95 SER A CA 1
ATOM 753 C C . SER A 1 95 ? -22.665 54.289 1.786 1.00 53.06 95 SER A C 1
ATOM 755 O O . SER A 1 95 ? -23.712 54.650 1.256 1.00 53.06 95 SER A O 1
ATOM 757 N N . ASP A 1 96 ? -21.767 53.536 1.135 1.00 55.75 96 ASP A N 1
ATOM 758 C CA . ASP A 1 96 ? -21.967 53.096 -0.252 1.00 55.75 96 ASP A CA 1
ATOM 759 C C . ASP A 1 96 ? -22.818 51.802 -0.332 1.00 55.75 96 ASP A C 1
ATOM 761 O O . ASP A 1 96 ? -22.425 50.755 0.205 1.00 55.75 96 ASP A O 1
ATOM 765 N N . PRO A 1 97 ? -24.001 51.829 -0.982 1.00 60.41 97 PRO A N 1
ATOM 766 C CA . PRO A 1 97 ? -24.880 50.663 -1.086 1.00 60.41 97 PRO A CA 1
ATOM 767 C C . PRO A 1 97 ? -24.262 49.486 -1.854 1.00 60.41 97 PRO A C 1
ATOM 769 O O . PRO A 1 97 ? -24.595 48.331 -1.563 1.00 60.41 97 PRO A O 1
ATOM 772 N N . GLU A 1 98 ? -23.373 49.755 -2.815 1.00 60.06 98 GLU A N 1
ATOM 773 C CA . GLU A 1 98 ? -22.762 48.727 -3.664 1.00 60.06 98 GLU A CA 1
ATOM 774 C C . GLU A 1 98 ? -21.660 47.953 -2.925 1.00 60.06 98 GLU A C 1
ATOM 776 O O . GLU A 1 98 ? -21.657 46.720 -2.973 1.00 60.06 98 GLU A O 1
ATOM 781 N N . GLU A 1 99 ? -20.817 48.610 -2.122 1.00 60.75 99 GLU A N 1
ATOM 782 C CA . GLU A 1 99 ? -19.869 47.913 -1.233 1.00 60.75 99 GLU A CA 1
ATOM 783 C C . GLU A 1 99 ? -20.571 47.022 -0.196 1.00 60.75 99 GLU A C 1
ATOM 785 O O . GLU A 1 99 ? -20.144 45.891 0.063 1.00 60.75 99 GLU A O 1
ATOM 790 N N . LYS A 1 100 ? -21.710 47.468 0.353 1.00 61.78 100 LYS A N 1
ATOM 791 C CA . LYS A 1 100 ? -22.524 46.662 1.281 1.00 61.78 100 LYS A CA 1
ATOM 792 C C . LYS A 1 100 ? -23.075 45.406 0.607 1.00 61.78 100 LYS A C 1
ATOM 794 O O . LYS A 1 100 ? -23.159 44.344 1.231 1.00 61.78 100 LYS A O 1
ATOM 799 N N . LYS A 1 101 ? -23.458 45.513 -0.665 1.00 71.94 101 LYS A N 1
ATOM 800 C CA . LYS A 1 101 ? -23.950 44.395 -1.476 1.00 71.94 101 LYS A CA 1
ATOM 801 C C . LYS A 1 101 ? -22.825 43.420 -1.827 1.00 71.94 101 LYS A C 1
ATOM 803 O O . LYS A 1 101 ? -23.023 42.215 -1.688 1.00 71.94 101 LYS A O 1
ATOM 808 N N . LEU A 1 102 ? -21.645 43.929 -2.181 1.00 72.00 102 LEU A N 1
ATOM 809 C CA . LEU A 1 102 ? -20.434 43.143 -2.437 1.00 72.00 102 LEU A CA 1
ATOM 810 C C . LEU A 1 102 ? -19.978 42.368 -1.197 1.00 72.00 102 LEU A C 1
ATOM 812 O O . LEU A 1 102 ? -19.739 41.165 -1.279 1.00 72.00 102 LEU A O 1
ATOM 816 N N . MET A 1 103 ? -19.953 43.015 -0.030 1.00 69.31 103 MET A N 1
ATOM 817 C CA . MET A 1 103 ? -19.627 42.365 1.241 1.00 69.31 103 MET A CA 1
ATOM 818 C C . MET A 1 103 ? -20.656 41.288 1.601 1.00 69.31 103 MET A C 1
ATOM 820 O O . MET A 1 103 ? -20.290 40.179 1.986 1.00 69.31 103 MET A O 1
ATOM 824 N N . ARG A 1 104 ? -21.955 41.570 1.425 1.00 68.62 104 ARG A N 1
ATOM 825 C CA . ARG A 1 104 ? -23.013 40.563 1.618 1.00 68.62 104 ARG A CA 1
ATOM 826 C C . ARG A 1 104 ? -22.820 39.366 0.698 1.00 68.62 104 ARG A C 1
ATOM 828 O O . ARG A 1 104 ? -22.973 38.242 1.160 1.00 68.62 104 ARG A O 1
ATOM 835 N N . MET A 1 105 ? -22.469 39.597 -0.566 1.00 70.38 105 MET A N 1
ATOM 836 C CA . MET A 1 105 ? -22.224 38.535 -1.540 1.00 70.38 105 MET A CA 1
ATOM 837 C C . MET A 1 105 ? -21.001 37.693 -1.154 1.00 70.38 105 MET A C 1
ATOM 839 O O . MET A 1 105 ? -21.096 36.470 -1.140 1.00 70.38 105 MET A O 1
ATOM 843 N N . HIS A 1 106 ? -19.909 38.333 -0.732 1.00 72.62 106 HIS A N 1
ATOM 844 C CA . HIS A 1 106 ? -18.702 37.660 -0.250 1.00 72.62 106 HIS A CA 1
ATOM 845 C C . HIS A 1 106 ? -18.968 36.817 1.008 1.00 72.62 106 HIS A C 1
ATOM 847 O O . HIS A 1 106 ? -18.556 35.663 1.083 1.00 72.62 106 HIS A O 1
ATOM 853 N N . ILE A 1 107 ? -19.716 37.352 1.980 1.00 73.44 107 ILE A N 1
ATOM 854 C CA . ILE A 1 107 ? -20.133 36.601 3.176 1.00 73.44 107 ILE A CA 1
ATOM 855 C C . ILE A 1 107 ? -20.998 35.399 2.777 1.00 73.44 107 ILE A C 1
ATOM 857 O O . ILE A 1 107 ? -20.839 34.314 3.333 1.00 73.44 107 ILE A O 1
ATOM 861 N N . LEU A 1 108 ? -21.892 35.561 1.797 1.00 74.69 108 LEU A N 1
ATOM 862 C CA . LEU A 1 108 ? -22.737 34.474 1.302 1.00 74.69 108 LEU A CA 1
ATOM 863 C C . LEU A 1 108 ? -21.919 33.380 0.601 1.00 74.69 108 LEU A C 1
ATOM 865 O O . LEU A 1 108 ? -22.187 32.196 0.806 1.00 74.69 108 LEU A O 1
ATOM 869 N N . GLU A 1 109 ? -20.910 33.754 -0.185 1.00 82.00 109 GLU A N 1
ATOM 870 C CA . GLU A 1 109 ? -19.989 32.817 -0.837 1.00 82.00 109 GLU A CA 1
ATOM 871 C C . GLU A 1 109 ? -19.121 32.063 0.179 1.00 82.00 109 GLU A C 1
ATOM 873 O O . GLU A 1 109 ? -19.025 30.834 0.112 1.00 82.00 109 GLU A O 1
ATOM 878 N N . GLU A 1 110 ? -18.563 32.764 1.168 1.00 75.94 110 GLU A N 1
ATOM 879 C CA . GLU A 1 110 ? -17.816 32.183 2.291 1.00 75.94 110 GLU A CA 1
ATOM 880 C C . GLU A 1 110 ? -18.688 31.208 3.102 1.00 75.94 110 GLU A C 1
ATOM 882 O O . GLU A 1 110 ? -18.279 30.077 3.382 1.00 75.94 110 GLU A O 1
ATOM 887 N N . MET A 1 111 ? -19.931 31.595 3.411 1.00 70.50 111 MET A N 1
ATOM 888 C CA . MET A 1 111 ? -20.910 30.738 4.086 1.00 70.50 111 MET A CA 1
ATOM 889 C C . MET A 1 111 ? -21.212 29.481 3.264 1.00 70.50 111 MET A C 1
ATOM 891 O O . MET A 1 111 ? -21.180 28.363 3.783 1.00 70.50 111 MET A O 1
ATOM 895 N N . GLN A 1 112 ? -21.449 29.620 1.959 1.00 73.69 112 GLN A N 1
ATOM 896 C CA . GLN A 1 112 ? -21.681 28.475 1.078 1.00 73.69 112 GLN A CA 1
ATOM 897 C C . GLN A 1 112 ? -20.455 27.556 0.978 1.00 73.69 112 GLN A C 1
ATOM 899 O O . GLN A 1 112 ? -20.608 26.329 0.917 1.00 73.69 112 GLN A O 1
ATOM 904 N N . LEU A 1 113 ? -19.245 28.120 0.985 1.00 80.88 113 LEU A N 1
ATOM 905 C CA . LEU A 1 113 ? -17.988 27.376 0.988 1.00 80.88 113 LEU A CA 1
ATOM 906 C C . LEU A 1 113 ? -17.814 26.582 2.290 1.00 80.88 113 LEU A C 1
ATOM 908 O O . LEU A 1 113 ? -17.490 25.394 2.237 1.00 80.88 113 LEU A O 1
ATOM 912 N N . LEU A 1 114 ? -18.086 27.197 3.443 1.00 72.19 114 LEU A N 1
ATOM 913 C CA . LEU A 1 114 ? -18.095 26.540 4.754 1.00 72.19 114 LEU A CA 1
ATOM 914 C C . LEU A 1 114 ? -19.115 25.398 4.794 1.00 72.19 114 LEU A C 1
ATOM 916 O O . LEU A 1 114 ? -18.765 24.275 5.154 1.00 72.19 114 LEU A O 1
ATOM 920 N N . HIS A 1 115 ? -20.338 25.622 4.310 1.00 67.69 115 HIS A N 1
ATOM 921 C CA . HIS A 1 115 ? -21.360 24.576 4.218 1.00 67.69 115 HIS A CA 1
ATOM 922 C C . HIS A 1 115 ? -20.956 23.416 3.294 1.00 67.69 115 HIS A C 1
ATOM 924 O O . HIS A 1 115 ? -21.267 22.256 3.572 1.00 67.69 115 HIS A O 1
ATOM 930 N N . LYS A 1 116 ? -20.263 23.689 2.181 1.00 73.94 116 LYS A N 1
ATOM 931 C CA . LYS A 1 116 ? -19.708 22.634 1.315 1.00 73.94 116 LYS A CA 1
ATOM 932 C C . LYS A 1 116 ? -18.577 21.873 2.010 1.00 73.94 116 LYS A C 1
ATOM 934 O O . LYS A 1 116 ? -18.557 20.649 1.920 1.00 73.94 116 LYS A O 1
ATOM 939 N N . LYS A 1 117 ? -17.688 22.561 2.734 1.00 72.88 117 LYS A N 1
ATOM 940 C CA . LYS A 1 117 ? -16.600 21.938 3.508 1.00 72.88 117 LYS A CA 1
ATOM 941 C C . LYS A 1 117 ? -17.128 21.063 4.646 1.00 72.88 117 LYS A C 1
ATOM 943 O O . LYS A 1 117 ? -16.638 19.954 4.803 1.00 72.88 117 LYS A O 1
ATOM 948 N N . ILE A 1 118 ? -18.161 21.495 5.371 1.00 61.88 118 ILE A N 1
ATOM 949 C CA . ILE A 1 118 ? -18.801 20.710 6.443 1.00 61.88 118 ILE A CA 1
ATOM 950 C C . ILE A 1 118 ? -19.457 19.439 5.877 1.00 61.88 118 ILE A C 1
ATOM 952 O O . ILE A 1 118 ? -19.256 18.350 6.417 1.00 61.88 118 ILE A O 1
ATOM 956 N N . ARG A 1 119 ? -20.154 19.548 4.734 1.00 63.16 119 ARG A N 1
ATOM 957 C CA . ARG A 1 119 ? -20.715 18.384 4.021 1.00 63.16 119 ARG A CA 1
ATOM 958 C C . ARG A 1 119 ? -19.634 17.435 3.493 1.00 63.16 119 ARG A C 1
ATOM 960 O O . ARG A 1 119 ? -19.782 16.221 3.605 1.00 63.16 119 ARG A O 1
ATOM 967 N N . ALA A 1 120 ? -18.534 17.968 2.955 1.00 64.69 120 ALA A N 1
ATOM 968 C CA . ALA A 1 120 ? -17.393 17.173 2.493 1.00 64.69 120 ALA A CA 1
ATOM 969 C C . ALA A 1 120 ? -16.644 16.489 3.652 1.00 64.69 120 ALA A C 1
ATOM 971 O O . ALA A 1 120 ? -16.174 15.364 3.503 1.00 64.69 120 ALA A O 1
ATOM 972 N N . ALA A 1 121 ? -16.594 17.129 4.823 1.00 60.59 121 ALA A N 1
ATOM 973 C CA . ALA A 1 121 ? -15.948 16.623 6.031 1.00 60.59 121 ALA A CA 1
ATOM 974 C C . ALA A 1 121 ? -16.728 15.494 6.736 1.00 60.59 121 ALA A C 1
ATOM 976 O O . ALA A 1 121 ? -16.324 15.063 7.813 1.00 60.59 121 ALA A O 1
ATOM 977 N N . LYS A 1 122 ? -17.833 14.987 6.156 1.00 60.50 122 LYS A N 1
ATOM 978 C CA . LYS A 1 122 ? -18.658 13.896 6.722 1.00 60.50 122 LYS A CA 1
ATOM 979 C C . LYS A 1 122 ? -19.144 14.155 8.161 1.00 60.50 122 LYS A C 1
ATOM 981 O O . LYS A 1 122 ? -19.589 13.217 8.826 1.00 60.50 122 LYS A O 1
ATOM 986 N N . VAL A 1 123 ? -19.131 15.401 8.639 1.00 57.19 123 VAL A N 1
ATOM 987 C CA . VAL A 1 123 ? -19.563 15.767 10.002 1.00 57.19 123 VAL A CA 1
ATOM 988 C C . VAL A 1 123 ? -21.033 15.400 10.218 1.00 57.19 123 VAL A C 1
ATOM 990 O O . VAL A 1 123 ? -21.377 14.886 11.277 1.00 57.19 123 VAL A O 1
ATOM 993 N N . ASP A 1 124 ? -21.863 15.495 9.175 1.00 61.03 124 ASP A N 1
ATOM 994 C CA . ASP A 1 124 ? -23.258 15.033 9.198 1.00 61.03 124 ASP A CA 1
ATOM 995 C C . ASP A 1 124 ? -23.380 13.540 9.554 1.00 61.03 124 ASP A C 1
ATOM 997 O O . ASP A 1 124 ? -24.268 13.151 10.305 1.00 61.03 124 ASP A O 1
ATOM 1001 N N . SER A 1 125 ? -22.448 12.691 9.098 1.00 70.50 125 SER A N 1
ATOM 1002 C CA . SER A 1 125 ? -22.441 11.260 9.443 1.00 70.50 125 SER A CA 1
ATOM 1003 C C . SER A 1 125 ? -22.065 11.011 10.908 1.00 70.50 125 SER A C 1
ATOM 1005 O O . SER A 1 125 ? -22.612 10.108 11.544 1.00 70.50 125 SER A O 1
ATOM 1007 N N . VAL A 1 126 ? -21.181 11.846 11.468 1.00 71.50 126 VAL A N 1
ATOM 1008 C CA . VAL A 1 126 ? -20.798 11.796 12.885 1.00 71.50 126 VAL A CA 1
ATOM 1009 C C . VAL A 1 126 ? -21.959 12.263 13.753 1.00 71.50 126 VAL A C 1
ATOM 1011 O O . VAL A 1 126 ? -22.288 11.585 14.721 1.00 71.50 126 VAL A O 1
ATOM 1014 N N . VAL A 1 127 ? -22.630 13.353 13.373 1.00 73.00 127 VAL A N 1
ATOM 1015 C CA . VAL A 1 127 ? -23.817 13.872 14.065 1.00 73.00 127 VAL A CA 1
ATOM 1016 C C . VAL A 1 127 ? -24.969 12.870 13.996 1.00 73.00 127 VAL A C 1
ATOM 1018 O O . VAL A 1 127 ? -25.586 12.590 15.020 1.00 73.00 127 VAL A O 1
ATOM 1021 N N . CYS A 1 128 ? -25.221 12.241 12.842 1.00 77.06 128 CYS A N 1
ATOM 1022 C CA . CYS A 1 128 ? -26.211 11.167 12.727 1.00 77.06 128 CYS A CA 1
ATOM 1023 C C . CYS A 1 128 ? -25.882 9.975 13.635 1.00 77.06 128 CYS A C 1
ATOM 1025 O O . CYS A 1 128 ? -26.771 9.462 14.315 1.00 77.06 128 CYS A O 1
ATOM 1027 N N . ARG A 1 129 ? -24.611 9.558 13.699 1.00 81.25 129 ARG A N 1
ATOM 1028 C CA . ARG A 1 129 ? -24.166 8.490 14.603 1.00 81.25 129 ARG A CA 1
ATOM 1029 C C . ARG A 1 129 ? -24.357 8.878 16.068 1.00 81.25 129 ARG A C 1
ATOM 1031 O O . ARG A 1 129 ? -24.857 8.073 16.845 1.00 81.25 129 ARG A O 1
ATOM 1038 N N . LEU A 1 130 ? -24.022 10.111 16.433 1.00 80.56 130 LEU A N 1
ATOM 1039 C CA . LEU A 1 130 ? -24.178 10.626 17.792 1.00 80.56 130 LEU A CA 1
ATOM 1040 C C . LEU A 1 130 ? -25.659 10.714 18.186 1.00 80.56 130 LEU A C 1
ATOM 1042 O O . LEU A 1 130 ? -26.031 10.340 19.291 1.00 80.56 130 LEU A O 1
ATOM 1046 N N . MET A 1 131 ? -26.529 11.084 17.246 1.00 82.25 131 MET A N 1
ATOM 1047 C CA . MET A 1 131 ? -27.980 11.107 17.433 1.00 82.25 131 MET A CA 1
ATOM 1048 C C . MET A 1 131 ? -28.571 9.701 17.621 1.00 82.25 131 MET A C 1
ATOM 1050 O O . MET A 1 131 ? -29.469 9.515 18.443 1.00 82.25 131 MET A O 1
ATOM 1054 N N . LEU A 1 132 ? -28.069 8.701 16.886 1.00 84.88 132 LEU A N 1
ATOM 1055 C CA . LEU A 1 132 ? -28.440 7.295 17.083 1.00 84.88 132 LEU A CA 1
ATOM 1056 C C . LEU A 1 132 ? -27.976 6.783 18.451 1.00 84.88 132 LEU A C 1
ATOM 1058 O O . LEU A 1 132 ? -28.772 6.180 19.169 1.00 84.88 132 LEU A O 1
ATOM 1062 N N . LEU A 1 133 ? -26.735 7.091 18.839 1.00 86.38 133 LEU A N 1
ATOM 1063 C CA . LEU A 1 133 ? -26.190 6.739 20.151 1.00 86.38 133 LEU A CA 1
ATOM 1064 C C . LEU A 1 133 ? -26.996 7.384 21.285 1.00 86.38 133 LEU A C 1
ATOM 1066 O O . LEU A 1 133 ? -27.355 6.712 22.247 1.00 86.38 133 LEU A O 1
ATOM 1070 N N . MET A 1 134 ? -27.379 8.652 21.138 1.00 86.94 134 MET A N 1
ATOM 1071 C CA . MET A 1 134 ? -28.186 9.366 22.127 1.00 86.94 134 MET A CA 1
ATOM 1072 C C . MET A 1 134 ? -29.596 8.772 22.265 1.00 86.94 134 MET A C 1
ATOM 1074 O O . MET A 1 134 ? -30.115 8.661 23.375 1.00 86.94 134 MET A O 1
ATOM 1078 N N . LYS A 1 135 ? -30.208 8.316 21.161 1.00 86.62 135 LYS A N 1
ATOM 1079 C CA . LYS A 1 135 ? -31.474 7.562 21.207 1.00 86.62 135 LYS A CA 1
ATOM 1080 C C . LYS A 1 135 ? -31.309 6.228 21.932 1.00 86.62 135 LYS A C 1
ATOM 1082 O O . LYS A 1 135 ? -32.151 5.895 22.761 1.00 86.62 135 LYS A O 1
ATOM 1087 N N . SER A 1 136 ? -30.237 5.483 21.658 1.00 86.56 136 SER A N 1
ATOM 1088 C CA . SER A 1 136 ? -29.979 4.224 22.365 1.00 86.56 136 SER A CA 1
ATOM 1089 C C . SER A 1 136 ? -29.680 4.425 23.850 1.00 86.56 136 SER A C 1
ATOM 1091 O O . SER A 1 136 ? -30.137 3.618 24.652 1.00 86.56 136 SER A O 1
ATOM 1093 N N . LEU A 1 137 ? -29.000 5.515 24.228 1.00 86.44 137 LEU A N 1
ATOM 1094 C CA . LEU A 1 137 ? -28.726 5.850 25.627 1.00 86.44 137 LEU A CA 1
ATOM 1095 C C . LEU A 1 137 ? -30.015 6.111 26.404 1.00 86.44 137 LEU A C 1
ATOM 1097 O O . LEU A 1 137 ? -30.207 5.504 27.448 1.00 86.44 137 LEU A O 1
ATOM 1101 N N . LYS A 1 138 ? -30.949 6.894 25.851 1.00 89.12 138 LYS A N 1
ATOM 1102 C CA . LYS A 1 138 ? -32.264 7.114 26.482 1.00 89.12 138 LYS A CA 1
ATOM 1103 C C . LYS A 1 138 ? -33.059 5.820 26.676 1.00 89.12 138 LYS A C 1
ATOM 1105 O O . LYS A 1 138 ? -33.758 5.656 27.671 1.00 89.12 138 LYS A O 1
ATOM 1110 N N . VAL A 1 139 ? -32.972 4.892 25.719 1.00 88.94 139 VAL A N 1
ATOM 1111 C CA . VAL A 1 139 ? -33.615 3.572 25.846 1.00 88.94 139 VAL A CA 1
ATOM 1112 C C . VAL A 1 139 ? -32.948 2.740 26.942 1.00 88.94 139 VAL A C 1
ATOM 1114 O O . VAL A 1 139 ? -33.645 2.028 27.663 1.00 88.94 139 VAL A O 1
ATOM 1117 N N . LEU A 1 140 ? -31.621 2.813 27.070 1.00 84.69 140 LEU A N 1
ATOM 1118 C CA . LEU A 1 140 ? -30.879 2.112 28.116 1.00 84.69 140 LEU A CA 1
ATOM 1119 C C . LEU A 1 140 ? -31.179 2.675 29.508 1.00 84.69 140 LEU A C 1
ATOM 1121 O O . LEU A 1 140 ? -31.450 1.900 30.415 1.00 84.69 140 LEU A O 1
ATOM 1125 N N . GLU A 1 141 ? -31.191 3.997 29.648 1.00 88.25 141 GLU A N 1
ATOM 1126 C CA . GLU A 1 141 ? -31.493 4.705 30.896 1.00 88.25 141 GLU A CA 1
ATOM 1127 C C . GLU A 1 141 ? -32.887 4.338 31.418 1.00 88.25 141 GLU A C 1
ATOM 1129 O O . GLU A 1 141 ? -33.054 3.994 32.586 1.00 88.25 141 GLU A O 1
ATOM 1134 N N . LYS A 1 142 ? -33.888 4.279 30.528 1.00 88.19 142 LYS A N 1
ATOM 1135 C CA . LYS A 1 142 ? -35.225 3.798 30.895 1.00 88.19 142 LYS A CA 1
ATOM 1136 C C . LYS A 1 142 ? -35.201 2.352 31.409 1.00 88.19 142 LYS A C 1
ATOM 1138 O O . LYS A 1 142 ? -35.814 2.056 32.427 1.00 88.19 142 LYS A O 1
ATOM 1143 N N . LYS A 1 143 ? -34.471 1.459 30.731 1.00 88.00 143 LYS A N 1
ATOM 1144 C CA . LYS A 1 143 ? -34.339 0.054 31.158 1.00 88.00 143 LYS A CA 1
ATOM 1145 C C . LYS A 1 143 ? -33.620 -0.090 32.499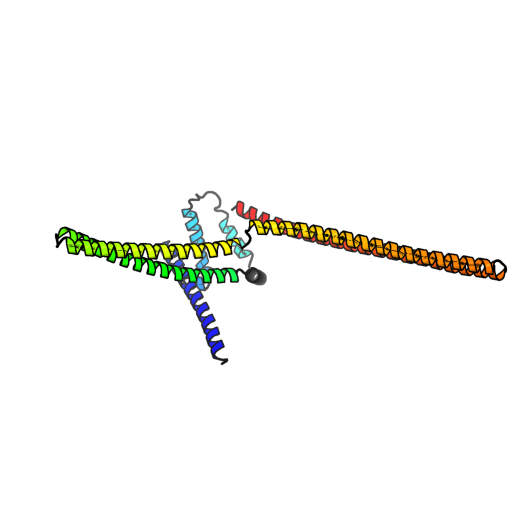 1.00 88.00 143 LYS A C 1
ATOM 1147 O O . LYS A 1 143 ? -33.923 -1.019 33.242 1.00 88.00 143 LYS A O 1
ATOM 1152 N N . GLU A 1 144 ? -32.655 0.777 32.790 1.00 83.50 144 GLU A N 1
ATOM 1153 C CA . GLU A 1 144 ? -31.952 0.789 34.072 1.00 83.50 144 GLU A CA 1
ATOM 1154 C C . GLU A 1 144 ? -32.899 1.160 35.214 1.00 83.50 144 GLU A C 1
ATOM 1156 O O . GLU A 1 144 ? -32.944 0.440 36.209 1.00 83.50 144 GLU A O 1
ATOM 1161 N N . LEU A 1 145 ? -33.711 2.206 35.037 1.00 87.00 145 LEU A N 1
ATOM 1162 C CA . LEU A 1 145 ? -34.729 2.601 36.016 1.00 87.00 145 LEU A CA 1
ATOM 1163 C C . LEU A 1 145 ? -35.756 1.484 36.255 1.00 87.00 145 LEU A C 1
ATOM 1165 O O . LEU A 1 145 ? -36.059 1.160 37.405 1.00 87.00 145 LEU A O 1
ATOM 1169 N N . ASP A 1 146 ? -36.232 0.841 35.184 1.00 86.56 146 ASP A N 1
ATOM 1170 C CA . ASP A 1 146 ? -37.156 -0.294 35.285 1.00 86.56 146 ASP A CA 1
ATOM 1171 C C . ASP A 1 146 ? -36.518 -1.452 36.087 1.00 86.56 146 ASP A C 1
ATOM 1173 O O . ASP A 1 146 ? -37.130 -1.994 37.008 1.00 86.56 146 ASP A O 1
ATOM 1177 N N . CYS A 1 147 ? -35.251 -1.787 35.810 1.00 83.12 147 CYS A N 1
ATOM 1178 C CA . CYS A 1 147 ? -34.500 -2.830 36.521 1.00 83.12 147 CYS A CA 1
ATOM 1179 C C . CYS A 1 147 ? -34.246 -2.484 37.999 1.00 83.12 147 CYS A C 1
ATOM 1181 O O . CYS A 1 147 ? -34.353 -3.350 38.870 1.00 83.12 147 CYS A O 1
ATOM 1183 N N . GLN A 1 148 ? -33.928 -1.222 38.301 1.00 86.38 148 GLN A N 1
ATOM 1184 C CA . GLN A 1 148 ? -33.753 -0.753 39.676 1.00 86.38 148 GLN A CA 1
ATOM 1185 C C . GLN A 1 148 ? -35.053 -0.885 40.474 1.00 86.38 148 GLN A C 1
ATOM 1187 O O . GLN A 1 148 ? -35.017 -1.369 41.604 1.00 86.38 148 GLN A O 1
ATOM 1192 N N . SER A 1 149 ? -36.199 -0.530 39.883 1.00 84.25 149 SER A N 1
ATOM 1193 C CA . SER A 1 149 ? -37.502 -0.663 40.547 1.00 84.25 149 SER A CA 1
ATOM 1194 C C . SER A 1 149 ? -37.859 -2.123 40.870 1.00 84.25 149 SER A C 1
ATOM 1196 O O . SER A 1 149 ? -38.272 -2.423 41.990 1.00 84.25 149 SER A O 1
ATOM 1198 N N . ASP A 1 150 ? -37.606 -3.048 39.939 1.00 88.94 150 ASP A N 1
ATOM 1199 C CA . ASP A 1 150 ? -37.810 -4.490 40.131 1.00 88.94 150 ASP A CA 1
ATOM 1200 C C . ASP A 1 150 ? -36.866 -5.065 41.205 1.00 88.94 150 ASP A C 1
ATOM 1202 O O . ASP A 1 150 ? -37.262 -5.895 42.025 1.00 88.94 150 ASP A O 1
ATOM 1206 N N . ASN A 1 151 ? -35.621 -4.581 41.265 1.00 82.25 151 ASN A N 1
ATOM 1207 C CA . ASN A 1 151 ? -34.666 -4.967 42.306 1.00 82.25 151 ASN A CA 1
ATOM 1208 C C . ASN A 1 151 ? -35.116 -4.493 43.698 1.00 82.25 151 ASN A C 1
ATOM 1210 O O . ASN A 1 151 ? -35.120 -5.283 44.641 1.00 82.25 151 ASN A O 1
ATOM 1214 N N . ILE A 1 152 ? -35.569 -3.241 43.818 1.00 90.12 152 ILE A N 1
ATOM 1215 C CA . ILE A 1 152 ? -36.100 -2.694 45.075 1.00 90.12 152 ILE A CA 1
ATOM 1216 C C . ILE A 1 152 ? -37.317 -3.505 45.544 1.00 90.12 152 ILE A C 1
ATOM 1218 O O . ILE A 1 152 ? -37.375 -3.887 46.713 1.00 90.12 152 ILE A O 1
ATOM 1222 N N . ALA A 1 153 ? -38.241 -3.845 44.640 1.00 87.62 153 ALA A N 1
ATOM 1223 C CA . ALA A 1 153 ? -39.402 -4.673 44.967 1.00 87.62 153 ALA A CA 1
ATOM 1224 C C . ALA A 1 153 ? -38.994 -6.071 45.471 1.00 87.62 153 ALA A C 1
ATOM 1226 O O . ALA A 1 153 ? -39.450 -6.517 46.526 1.00 87.62 153 ALA A O 1
ATOM 1227 N N . LYS A 1 154 ? -38.067 -6.743 44.776 1.00 91.94 154 LYS A N 1
ATOM 1228 C CA . LYS A 1 154 ? -37.526 -8.047 45.200 1.00 91.94 154 LYS A CA 1
ATOM 1229 C C . LYS A 1 154 ? -36.811 -7.976 46.546 1.00 91.94 154 LYS A C 1
ATOM 1231 O O . LYS A 1 154 ? -36.935 -8.901 47.345 1.00 91.94 154 LYS A O 1
ATOM 1236 N N . LYS A 1 155 ? -36.079 -6.891 46.809 1.00 89.75 155 LYS A N 1
ATOM 1237 C CA . LYS A 1 155 ? -35.424 -6.657 48.098 1.00 89.75 155 LYS A CA 1
ATOM 1238 C C . LYS A 1 155 ? -36.457 -6.543 49.223 1.00 89.75 155 LYS A C 1
ATOM 1240 O O . LYS A 1 155 ? -36.305 -7.233 50.223 1.00 89.75 155 LYS A O 1
ATOM 1245 N N . SER A 1 156 ? -37.528 -5.771 49.028 1.00 88.75 156 SER A N 1
ATOM 1246 C CA . SER A 1 156 ? -38.599 -5.653 50.030 1.00 88.75 156 SER A CA 1
ATOM 1247 C C . SER A 1 156 ? -39.344 -6.971 50.289 1.00 88.75 156 SER A C 1
ATOM 1249 O O . SER A 1 156 ? -39.657 -7.279 51.435 1.00 88.75 156 SER A O 1
ATOM 1251 N N . ASP A 1 157 ? -39.571 -7.795 49.259 1.00 91.88 157 ASP A N 1
ATOM 1252 C CA . ASP A 1 157 ? -40.180 -9.128 49.409 1.00 91.88 157 ASP A CA 1
ATOM 1253 C C . ASP A 1 157 ? -39.282 -10.085 50.214 1.00 91.88 157 ASP A C 1
ATOM 1255 O O . ASP A 1 157 ? -39.759 -10.841 51.062 1.00 91.88 157 ASP A O 1
ATOM 1259 N N . LEU A 1 158 ? -37.965 -10.035 49.988 1.00 88.94 158 LEU A N 1
ATOM 1260 C CA . LEU A 1 158 ? -37.006 -10.811 50.775 1.00 88.94 158 LEU A CA 1
ATOM 1261 C C . LEU A 1 158 ? -36.926 -10.324 52.226 1.00 88.94 158 LEU A C 1
ATOM 1263 O O . LEU A 1 158 ? -36.913 -11.156 53.128 1.00 88.94 158 LEU A O 1
ATOM 1267 N N . GLU A 1 159 ? -36.918 -9.011 52.459 1.00 89.88 159 GLU A N 1
ATOM 1268 C CA . GLU A 1 159 ? -36.950 -8.432 53.809 1.00 89.88 159 GLU A CA 1
ATOM 1269 C C . GLU A 1 159 ? -38.221 -8.849 54.568 1.00 89.88 159 GLU A C 1
ATOM 1271 O O . GLU A 1 159 ? -38.130 -9.278 55.715 1.00 89.88 159 GLU A O 1
ATOM 1276 N N . ALA A 1 160 ? -39.388 -8.849 53.915 1.00 87.88 160 ALA A N 1
ATOM 1277 C CA . ALA A 1 160 ? -40.635 -9.331 54.515 1.00 87.88 160 ALA A CA 1
ATOM 1278 C C . ALA A 1 160 ? -40.579 -10.826 54.885 1.00 87.88 160 ALA A C 1
ATOM 1280 O O . ALA A 1 160 ? -41.049 -11.228 55.951 1.00 87.88 160 ALA A O 1
ATOM 1281 N N . LYS A 1 161 ? -39.970 -11.662 54.033 1.00 89.94 161 LYS A N 1
ATOM 1282 C CA . LYS A 1 161 ? -39.772 -13.095 54.315 1.00 89.94 161 LYS A CA 1
ATOM 1283 C C . LYS A 1 161 ? -38.811 -13.334 55.474 1.00 89.94 161 LYS A C 1
ATOM 1285 O O . LYS A 1 161 ? -39.036 -14.266 56.239 1.00 89.94 161 LYS A O 1
ATOM 1290 N N . ILE A 1 162 ? -37.771 -12.511 55.607 1.00 88.12 162 ILE A N 1
ATOM 1291 C CA . ILE A 1 162 ? -36.834 -12.571 56.736 1.00 88.12 162 ILE A CA 1
ATOM 1292 C C . ILE A 1 162 ? -37.570 -12.252 58.037 1.00 88.12 162 ILE A C 1
ATOM 1294 O O . ILE A 1 162 ? -37.519 -13.068 58.948 1.00 88.12 162 ILE A O 1
ATOM 1298 N N . ILE A 1 163 ? -38.340 -11.160 58.084 1.00 88.81 163 ILE A N 1
ATOM 1299 C CA . ILE A 1 163 ? -39.121 -10.773 59.273 1.00 88.81 163 ILE A CA 1
ATOM 1300 C C . ILE A 1 163 ? -40.099 -11.887 59.677 1.00 88.81 163 ILE A C 1
ATOM 1302 O O . ILE A 1 163 ? -40.174 -12.263 60.842 1.00 88.81 163 ILE A O 1
ATOM 1306 N N . HIS A 1 164 ? -40.804 -12.477 58.709 1.00 83.88 164 HIS A N 1
ATOM 1307 C CA . HIS A 1 164 ? -41.716 -13.594 58.967 1.00 83.88 164 HIS A CA 1
ATOM 1308 C C . HIS A 1 164 ? -40.993 -14.846 59.501 1.00 83.88 164 HIS A C 1
ATOM 1310 O O . HIS A 1 164 ? -41.516 -15.559 60.359 1.00 83.88 164 HIS A O 1
ATOM 1316 N N . LEU A 1 165 ? -39.794 -15.147 58.991 1.00 80.12 165 LEU A N 1
ATOM 1317 C CA . LEU A 1 165 ? -38.980 -16.256 59.495 1.00 80.12 165 LEU A CA 1
ATOM 1318 C C . LEU A 1 165 ? -38.455 -15.972 60.906 1.00 80.12 165 LEU A C 1
ATOM 1320 O O . LEU A 1 165 ? -38.502 -16.865 61.747 1.00 80.12 165 LEU A O 1
ATOM 1324 N N . GLU A 1 166 ? -38.016 -14.744 61.180 1.00 83.31 166 GLU A N 1
ATOM 1325 C CA . GLU A 1 166 ? -37.595 -14.298 62.511 1.00 83.31 166 GLU A CA 1
ATOM 1326 C C . GLU A 1 166 ? -38.742 -14.427 63.523 1.00 83.31 166 GLU A C 1
ATOM 1328 O O . GLU A 1 166 ? -38.539 -14.993 64.592 1.00 83.31 166 GLU A O 1
ATOM 1333 N N . GLU A 1 167 ? -39.960 -14.020 63.154 1.00 82.12 167 GLU A N 1
ATOM 1334 C CA . GLU A 1 167 ? -41.167 -14.123 63.986 1.00 82.12 167 GLU A CA 1
ATOM 1335 C C . GLU A 1 167 ? -41.617 -15.582 64.215 1.00 82.12 167 GLU A C 1
ATOM 1337 O O . GLU A 1 167 ? -42.042 -15.951 65.315 1.00 82.12 167 GLU A O 1
ATOM 1342 N N . LYS A 1 168 ? -41.467 -16.460 63.209 1.00 76.69 168 LYS A N 1
ATOM 1343 C CA . LYS A 1 168 ? -41.679 -17.913 63.372 1.00 76.69 168 LYS A CA 1
ATOM 1344 C C . LYS A 1 168 ? -40.672 -18.543 64.340 1.00 76.69 168 LYS A C 1
ATOM 1346 O O . LYS A 1 168 ? -41.037 -19.487 65.038 1.00 76.69 168 LYS A O 1
ATOM 1351 N N . ILE A 1 169 ? -39.432 -18.050 64.384 1.00 74.31 169 ILE A N 1
ATOM 1352 C CA . ILE A 1 169 ? -38.387 -18.549 65.291 1.00 74.31 169 ILE A CA 1
ATOM 1353 C C . ILE A 1 169 ? -38.671 -18.122 66.741 1.00 74.31 169 ILE A C 1
ATOM 1355 O O . ILE A 1 169 ? -38.500 -18.931 67.653 1.00 74.31 169 ILE A O 1
ATOM 1359 N N . THR A 1 170 ? -39.161 -16.900 66.976 1.00 77.06 170 THR A N 1
ATOM 1360 C CA . THR A 1 170 ? -39.516 -16.415 68.325 1.00 77.06 170 THR A CA 1
ATOM 1361 C C . THR A 1 170 ? -40.751 -17.096 68.922 1.00 77.06 170 THR A C 1
ATOM 1363 O O . THR A 1 170 ? -40.836 -17.218 70.142 1.00 77.06 170 THR A O 1
ATOM 1366 N N . ASN A 1 171 ? -41.684 -17.583 68.097 1.00 69.44 171 ASN A N 1
ATOM 1367 C CA . ASN A 1 171 ? -42.964 -18.148 68.550 1.00 69.44 171 ASN A CA 1
ATOM 1368 C C . ASN A 1 171 ? -42.941 -19.651 68.925 1.00 69.44 171 ASN A C 1
ATOM 1370 O O . ASN A 1 171 ? -44.004 -20.233 69.121 1.00 69.44 171 ASN A O 1
ATOM 1374 N N . ASN A 1 172 ? -41.760 -20.275 69.052 1.00 61.19 172 ASN A N 1
ATOM 1375 C CA . ASN A 1 172 ? -41.533 -21.662 69.509 1.00 61.19 172 ASN A CA 1
ATOM 1376 C C . ASN A 1 172 ? -42.593 -22.683 69.031 1.00 61.19 172 ASN A C 1
ATOM 1378 O O . ASN A 1 172 ? -43.329 -23.270 69.826 1.00 61.19 172 ASN A O 1
ATOM 1382 N N . CYS A 1 173 ? -42.677 -22.870 67.713 1.00 53.00 173 CYS A N 1
ATOM 1383 C CA . CYS A 1 173 ? -43.481 -23.917 67.086 1.00 53.00 173 CYS A CA 1
ATOM 1384 C C . CYS A 1 173 ? -42.677 -25.229 66.974 1.00 53.00 173 CYS A C 1
ATOM 1386 O O . CYS A 1 173 ? -41.449 -25.227 67.020 1.00 53.00 173 CYS A O 1
ATOM 1388 N N . ASP A 1 174 ? -43.383 -26.348 66.831 1.00 56.59 174 ASP A N 1
ATOM 1389 C CA . ASP A 1 174 ? -42.889 -27.728 66.858 1.00 56.59 174 ASP A CA 1
ATOM 1390 C C . ASP A 1 174 ? -41.584 -27.926 66.049 1.00 56.59 174 ASP A C 1
ATOM 1392 O O . ASP A 1 174 ? -41.551 -27.807 64.815 1.00 56.59 174 ASP A O 1
ATOM 1396 N N . SER A 1 175 ? -40.492 -28.216 66.764 1.00 61.09 175 SER A N 1
ATOM 1397 C CA . SER A 1 175 ? -39.092 -28.073 66.319 1.00 61.09 175 SER A CA 1
ATOM 1398 C C . SER A 1 175 ? -38.702 -28.933 65.114 1.00 61.09 175 SER A C 1
ATOM 1400 O O . SER A 1 175 ? -37.712 -28.649 64.442 1.00 61.09 175 SER A O 1
ATOM 1402 N N . LYS A 1 176 ? -39.493 -29.963 64.804 1.00 64.62 176 LYS A N 1
ATOM 1403 C CA . LYS A 1 176 ? -39.255 -30.874 63.681 1.00 64.62 176 LYS A CA 1
ATOM 1404 C C . LYS A 1 176 ? -39.802 -30.343 62.352 1.00 64.62 176 LYS A C 1
ATOM 1406 O O . LYS A 1 176 ? -39.123 -30.450 61.340 1.00 64.62 176 LYS A O 1
ATOM 1411 N N . SER A 1 177 ? -40.969 -29.692 62.367 1.00 60.62 177 SER A N 1
ATOM 1412 C CA . SER A 1 177 ? -41.554 -29.064 61.167 1.00 60.62 177 SER A CA 1
ATOM 1413 C C . SER A 1 177 ? -40.785 -27.811 60.729 1.00 60.62 177 SER A C 1
ATOM 1415 O O . SER A 1 177 ? -40.624 -27.553 59.541 1.00 60.62 177 SER A O 1
ATOM 1417 N N . LEU A 1 178 ? -40.239 -27.068 61.697 1.00 64.56 178 LEU A N 1
ATOM 1418 C CA . LEU A 1 178 ? -39.390 -25.898 61.465 1.00 64.56 178 LEU A CA 1
ATOM 1419 C C . LEU A 1 178 ? -38.035 -26.266 60.851 1.00 64.56 178 LEU A C 1
ATOM 1421 O O . LEU A 1 178 ? -37.520 -25.515 60.025 1.00 64.56 178 LEU A O 1
ATOM 1425 N N . HIS A 1 179 ? -37.461 -27.404 61.250 1.00 71.56 179 HIS A N 1
ATOM 1426 C CA . HIS A 1 179 ? -36.183 -27.866 60.715 1.00 71.56 179 HIS A CA 1
ATOM 1427 C C . HIS A 1 179 ? -36.311 -28.320 59.256 1.00 71.56 179 HIS A C 1
ATOM 1429 O O . HIS A 1 179 ? -35.486 -27.917 58.438 1.00 71.56 179 HIS A O 1
ATOM 1435 N N . ASP A 1 180 ? -37.373 -29.063 58.923 1.00 75.50 180 ASP A N 1
ATOM 1436 C CA . ASP A 1 180 ? -37.655 -29.495 57.549 1.00 75.50 180 ASP A CA 1
ATOM 1437 C C . ASP A 1 180 ? -37.967 -28.294 56.629 1.00 75.50 180 ASP A C 1
ATOM 1439 O O . ASP A 1 180 ? -37.445 -28.214 55.514 1.00 75.50 180 ASP A O 1
ATOM 1443 N N . ASP A 1 181 ? -38.744 -27.311 57.108 1.00 78.19 181 ASP A N 1
ATOM 1444 C CA . ASP A 1 181 ? -38.996 -26.046 56.398 1.00 78.19 181 ASP A CA 1
ATOM 1445 C C . ASP A 1 181 ? -37.690 -25.270 56.134 1.00 78.19 181 ASP A C 1
ATOM 1447 O O . ASP A 1 181 ? -37.498 -24.699 55.054 1.00 78.19 181 ASP A O 1
ATOM 1451 N N . LEU A 1 182 ? -36.784 -25.233 57.118 1.00 82.81 182 LEU A N 1
ATOM 1452 C CA . LEU A 1 182 ? -35.513 -24.516 57.031 1.00 82.81 182 LEU A CA 1
ATOM 1453 C C . LEU A 1 182 ? -34.537 -25.205 56.071 1.00 82.81 182 LEU A C 1
ATOM 1455 O O . LEU A 1 182 ? -33.958 -24.529 55.221 1.00 82.81 182 LEU A O 1
ATOM 1459 N N . ASP A 1 183 ? -34.395 -26.528 56.152 1.00 86.88 183 ASP A N 1
ATOM 1460 C CA . ASP A 1 183 ? -33.551 -27.312 55.244 1.00 86.88 183 ASP A CA 1
ATOM 1461 C C . ASP A 1 183 ? -34.060 -27.222 53.803 1.00 86.88 183 ASP A C 1
ATOM 1463 O O . ASP A 1 183 ? -33.273 -27.039 52.866 1.00 86.88 183 ASP A O 1
ATOM 1467 N N . HIS A 1 184 ? -35.382 -27.240 53.610 1.00 85.94 184 HIS A N 1
ATOM 1468 C CA . HIS A 1 184 ? -35.991 -26.996 52.307 1.00 85.94 184 HIS A CA 1
ATOM 1469 C C . HIS A 1 184 ? -35.670 -25.586 51.783 1.00 85.94 184 HIS A C 1
ATOM 1471 O O . HIS A 1 184 ? -35.275 -25.419 50.624 1.00 85.94 184 HIS A O 1
ATOM 1477 N N . CYS A 1 185 ? -35.762 -24.567 52.641 1.00 87.75 185 CYS A N 1
ATOM 1478 C CA . CYS A 1 185 ? -35.449 -23.183 52.287 1.00 87.75 185 CYS A CA 1
ATOM 1479 C C . CYS A 1 185 ? -33.959 -22.997 51.935 1.00 87.75 185 CYS A C 1
ATOM 1481 O O . CYS A 1 185 ? -33.622 -22.353 50.934 1.00 87.75 185 CYS A O 1
ATOM 1483 N N . ILE A 1 186 ? -33.059 -23.630 52.696 1.00 89.94 186 ILE A N 1
ATOM 1484 C CA . ILE A 1 186 ? -31.616 -23.652 52.433 1.00 89.94 186 ILE A CA 1
ATOM 1485 C C . ILE A 1 186 ? -31.335 -24.345 51.097 1.00 89.94 186 ILE A C 1
ATOM 1487 O O . ILE A 1 186 ? -30.619 -23.780 50.267 1.00 89.94 186 ILE A O 1
ATOM 1491 N N . SER A 1 187 ? -31.943 -25.503 50.836 1.00 93.44 187 SER A N 1
ATOM 1492 C CA . SER A 1 187 ? -31.792 -26.235 49.574 1.00 93.44 187 SER A CA 1
ATOM 1493 C C . SER A 1 187 ? -32.227 -25.395 48.367 1.00 93.44 187 SER A C 1
ATOM 1495 O O . SER A 1 187 ? -31.476 -25.269 47.397 1.00 93.44 187 SER A O 1
ATOM 1497 N N . ILE A 1 188 ? -33.384 -24.725 48.448 1.00 92.19 188 ILE A N 1
ATOM 1498 C CA . ILE A 1 188 ? -33.864 -23.812 47.395 1.00 92.19 188 ILE A CA 1
ATOM 1499 C C . ILE A 1 188 ? -32.884 -22.650 47.186 1.00 92.19 188 ILE A C 1
ATOM 1501 O O . ILE A 1 188 ? -32.620 -22.239 46.051 1.00 92.19 188 ILE A O 1
ATOM 1505 N N . SER A 1 189 ? -32.342 -22.085 48.267 1.00 88.69 189 SER A N 1
ATOM 1506 C CA . SER A 1 189 ? -31.383 -20.979 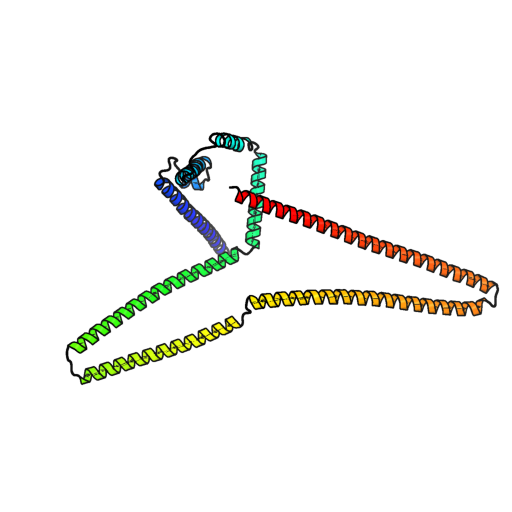48.179 1.00 88.69 189 SER A CA 1
ATOM 1507 C C . SER A 1 189 ? -30.051 -21.412 47.544 1.00 88.69 189 SER A C 1
ATOM 1509 O O . SER A 1 189 ? -29.497 -20.678 46.719 1.00 88.69 189 SER A O 1
ATOM 1511 N N . LEU A 1 190 ? -29.581 -22.630 47.838 1.00 94.44 190 LEU A N 1
ATOM 1512 C CA . LEU A 1 190 ? -28.389 -23.233 47.241 1.00 94.44 190 LEU A CA 1
ATOM 1513 C C . LEU A 1 190 ? -28.581 -23.535 45.754 1.00 94.44 190 LEU A C 1
ATOM 1515 O O . LEU A 1 190 ? -27.688 -23.241 44.958 1.00 94.44 190 LEU A O 1
ATOM 1519 N N . GLU A 1 191 ? -29.740 -24.055 45.349 1.00 94.81 191 GLU A N 1
ATOM 1520 C CA . GLU A 1 191 ? -30.059 -24.251 43.932 1.00 94.81 191 GLU A CA 1
ATOM 1521 C C . GLU A 1 191 ? -30.093 -22.923 43.173 1.00 94.81 191 GLU A C 1
ATOM 1523 O O . GLU A 1 191 ? -29.480 -22.807 42.109 1.00 94.81 191 GLU A O 1
ATOM 1528 N N . LYS A 1 192 ? -30.722 -21.884 43.738 1.00 95.25 192 LYS A N 1
ATOM 1529 C CA . LYS A 1 192 ? -30.709 -20.529 43.157 1.00 95.25 192 LYS A CA 1
ATOM 1530 C C . LYS A 1 192 ? -29.288 -19.987 43.019 1.00 95.25 192 LYS A C 1
ATOM 1532 O O . LYS A 1 192 ? -28.947 -19.436 41.970 1.00 95.25 192 LYS A O 1
ATOM 1537 N N . LEU A 1 193 ? -28.441 -20.181 44.031 1.00 95.06 193 LEU A N 1
ATOM 1538 C CA . LEU A 1 193 ? -27.023 -19.820 43.974 1.00 95.06 193 LEU A CA 1
ATOM 1539 C C . LEU A 1 193 ? -26.303 -20.586 42.857 1.00 95.06 193 LEU A C 1
ATOM 1541 O O . LEU A 1 193 ? -25.516 -20.002 42.111 1.00 95.06 193 LEU A O 1
ATOM 1545 N N . HIS A 1 194 ? -26.563 -21.884 42.718 1.00 95.88 194 HIS A N 1
ATOM 1546 C CA . HIS A 1 194 ? -25.927 -22.718 41.705 1.00 95.88 194 HIS A CA 1
ATOM 1547 C C . HIS A 1 194 ? -26.372 -22.334 40.285 1.00 95.88 194 HIS A C 1
ATOM 1549 O O . HIS A 1 194 ? -25.546 -22.273 39.369 1.00 95.88 194 HIS A O 1
ATOM 1555 N N . LEU A 1 195 ? -27.652 -22.004 40.099 1.00 96.88 195 LEU A N 1
ATOM 1556 C CA . LEU A 1 195 ? -28.187 -21.453 38.853 1.00 96.88 195 LEU A CA 1
ATOM 1557 C C . LEU A 1 195 ? -27.545 -20.098 38.527 1.00 96.88 195 LEU A C 1
ATOM 1559 O O . LEU A 1 195 ? -27.086 -19.902 37.402 1.00 96.88 195 LEU A O 1
ATOM 1563 N N . ALA A 1 196 ? -27.419 -19.204 39.511 1.00 95.38 196 ALA A N 1
ATOM 1564 C CA . ALA A 1 196 ? -26.757 -17.912 39.337 1.00 95.38 196 ALA A CA 1
ATOM 1565 C C . ALA A 1 196 ? -25.266 -18.064 38.981 1.00 95.38 196 ALA A C 1
ATOM 1567 O O . ALA A 1 196 ? -24.772 -17.391 38.076 1.00 95.38 196 ALA A O 1
ATOM 1568 N N . LYS A 1 197 ? -24.549 -18.995 39.625 1.00 96.94 197 LYS A N 1
ATOM 1569 C CA . LYS A 1 197 ? -23.156 -19.334 39.282 1.00 96.94 197 LYS A CA 1
ATOM 1570 C C . LYS A 1 197 ? -23.038 -19.891 37.861 1.00 96.94 197 LYS A C 1
ATOM 1572 O O . LYS A 1 197 ? -22.115 -19.521 37.134 1.00 96.94 197 LYS A O 1
ATOM 1577 N N . LYS A 1 198 ? -23.970 -20.755 37.443 1.00 97.62 198 LYS A N 1
ATOM 1578 C CA . LYS A 1 198 ? -24.015 -21.317 36.084 1.00 97.62 198 LYS A CA 1
ATOM 1579 C C . LYS A 1 198 ? -24.246 -20.228 35.035 1.00 97.62 198 LYS A C 1
ATOM 1581 O O . LYS A 1 198 ? -23.548 -20.212 34.021 1.00 97.62 198 LYS A O 1
ATOM 1586 N N . GLU A 1 199 ? -25.170 -19.311 35.302 1.00 97.12 199 GLU A N 1
ATOM 1587 C CA . GLU A 1 199 ? -25.454 -18.154 34.450 1.00 97.12 199 GLU A CA 1
ATOM 1588 C C . GLU A 1 199 ? -24.241 -17.217 34.356 1.00 97.12 199 GLU A C 1
ATOM 1590 O O . GLU A 1 199 ? -23.827 -16.842 33.260 1.00 97.12 199 GLU A O 1
ATOM 1595 N N . LEU A 1 200 ? -23.589 -16.908 35.481 1.00 96.69 200 LEU A N 1
ATOM 1596 C CA . LEU A 1 200 ? -22.359 -16.114 35.492 1.00 96.69 200 LEU A CA 1
ATOM 1597 C C . LEU A 1 200 ? -21.253 -16.772 34.655 1.00 96.69 200 LEU A C 1
ATOM 1599 O O . LEU A 1 200 ? -20.606 -16.105 33.849 1.00 96.69 200 LEU A O 1
ATOM 1603 N N . ALA A 1 201 ? -21.060 -18.085 34.797 1.00 97.38 201 ALA A N 1
ATOM 1604 C CA . ALA A 1 201 ? -20.094 -18.827 33.994 1.00 97.38 201 ALA A CA 1
ATOM 1605 C C . ALA A 1 201 ? -20.440 -18.786 32.496 1.00 97.38 201 ALA A C 1
ATOM 1607 O O . ALA A 1 201 ? -19.543 -18.668 31.661 1.00 97.38 201 ALA A O 1
ATOM 1608 N N . ALA A 1 202 ? -21.724 -18.859 32.131 1.00 97.62 202 ALA A N 1
ATOM 1609 C CA . ALA A 1 202 ? -22.163 -18.692 30.746 1.00 97.62 202 ALA A CA 1
ATOM 1610 C C . ALA A 1 202 ? -21.831 -17.285 30.219 1.00 97.62 202 ALA A C 1
ATOM 1612 O O . ALA A 1 202 ? -21.221 -17.161 29.156 1.00 97.62 202 ALA A O 1
ATOM 1613 N N . ARG A 1 203 ? -22.121 -16.233 30.995 1.00 96.81 203 ARG A N 1
ATOM 1614 C CA . ARG A 1 203 ? -21.792 -14.844 30.632 1.00 96.81 203 ARG A CA 1
ATOM 1615 C C . ARG A 1 203 ? -20.294 -14.599 30.498 1.00 96.81 203 ARG A C 1
ATOM 1617 O O . ARG A 1 203 ? -19.880 -13.940 29.550 1.00 96.81 203 ARG A O 1
ATOM 1624 N N . LEU A 1 204 ? -19.473 -15.157 31.387 1.00 97.44 204 LEU A N 1
ATOM 1625 C CA . LEU A 1 204 ? -18.013 -15.056 31.296 1.00 97.44 204 LEU A CA 1
ATOM 1626 C C . LEU A 1 204 ? -17.475 -15.710 30.019 1.00 97.44 204 LEU A C 1
ATOM 1628 O O . LEU A 1 204 ? -16.624 -15.126 29.352 1.00 97.44 204 LEU A O 1
ATOM 1632 N N . ARG A 1 205 ? -18.005 -16.878 29.623 1.00 97.75 205 ARG A N 1
ATOM 1633 C CA . ARG A 1 205 ? -17.647 -17.506 28.338 1.00 97.75 205 ARG A CA 1
ATOM 1634 C C . ARG A 1 205 ? -18.008 -16.610 27.149 1.00 97.75 205 ARG A C 1
ATOM 1636 O O . ARG A 1 205 ? -17.193 -16.461 26.243 1.00 97.75 205 ARG A O 1
ATOM 1643 N N . MET A 1 206 ? -19.183 -15.978 27.176 1.00 96.56 206 MET A N 1
ATOM 1644 C CA . MET A 1 206 ? -19.605 -15.033 26.133 1.00 96.56 206 MET A CA 1
ATOM 1645 C C . MET A 1 206 ? -18.712 -13.786 26.084 1.00 96.56 206 MET A C 1
ATOM 1647 O O . MET A 1 206 ? -18.279 -13.388 25.006 1.00 96.56 206 MET A O 1
ATOM 1651 N N . LEU A 1 207 ? -18.376 -13.203 27.238 1.00 97.00 207 LEU A N 1
ATOM 1652 C CA . LEU A 1 207 ? -17.485 -12.043 27.330 1.00 97.00 207 LEU A CA 1
ATOM 1653 C C . LEU A 1 207 ? -16.100 -12.365 26.764 1.00 97.00 207 LEU A C 1
ATOM 1655 O O . LEU A 1 207 ? -15.565 -11.587 25.980 1.00 97.00 207 LEU A O 1
ATOM 1659 N N . LEU A 1 208 ? -15.540 -13.530 27.099 1.00 95.88 208 LEU A N 1
ATOM 1660 C CA . LEU A 1 208 ? -14.265 -13.982 26.539 1.00 95.88 208 LEU A CA 1
ATOM 1661 C C . LEU A 1 208 ? -14.332 -14.186 25.021 1.00 95.88 208 LEU A C 1
ATOM 1663 O O . LEU A 1 208 ? -13.367 -13.874 24.329 1.00 95.88 208 LEU A O 1
ATOM 1667 N N . SER A 1 209 ? -15.460 -14.668 24.492 1.00 95.00 209 SER A N 1
ATOM 1668 C CA . SER A 1 209 ? -15.670 -14.756 23.042 1.00 95.00 209 SER A CA 1
ATOM 1669 C C . SER A 1 209 ? -15.619 -13.377 22.382 1.00 95.00 209 SER A C 1
ATOM 1671 O O . SER A 1 209 ? -14.941 -13.213 21.372 1.00 95.00 209 SER A O 1
ATOM 1673 N N . VAL A 1 210 ? -16.296 -12.380 22.958 1.00 94.19 210 VAL A N 1
ATOM 1674 C CA . VAL A 1 210 ? -16.284 -10.999 22.446 1.00 94.19 210 VAL A CA 1
ATOM 1675 C C . VAL A 1 210 ? -14.894 -10.374 22.576 1.00 94.19 210 VAL A C 1
ATOM 1677 O O . VAL A 1 210 ? -14.440 -9.690 21.667 1.00 94.19 210 VAL A O 1
ATOM 1680 N N . ARG A 1 211 ? -14.186 -10.639 23.679 1.00 92.06 211 ARG A N 1
ATOM 1681 C CA . ARG A 1 211 ? -12.820 -10.152 23.886 1.00 92.06 211 ARG A CA 1
ATOM 1682 C C . ARG A 1 211 ? -11.855 -10.691 22.831 1.00 92.06 211 ARG A C 1
ATOM 1684 O O . ARG A 1 211 ? -11.085 -9.910 22.297 1.00 92.06 211 ARG A O 1
ATOM 1691 N N . ARG A 1 212 ? -11.939 -11.980 22.487 1.00 90.56 212 ARG A N 1
ATOM 1692 C CA . ARG A 1 212 ? -11.138 -12.556 21.392 1.00 90.56 212 ARG A CA 1
ATOM 1693 C C . ARG A 1 212 ? -11.437 -11.880 20.054 1.00 90.56 212 ARG A C 1
ATOM 1695 O O . ARG A 1 212 ? -10.512 -11.491 19.366 1.00 90.56 212 ARG A O 1
ATOM 1702 N N . GLN A 1 213 ? -12.714 -11.639 19.745 1.00 91.25 213 GLN A N 1
ATOM 1703 C CA . GLN A 1 213 ? -13.104 -10.912 18.527 1.00 91.25 213 GLN A CA 1
ATOM 1704 C C . GLN A 1 213 ? -12.602 -9.459 18.499 1.00 91.25 213 GLN A C 1
ATOM 1706 O O . GLN A 1 213 ? -12.399 -8.902 17.426 1.00 91.25 213 GLN A O 1
ATOM 1711 N N . LEU A 1 214 ? -12.430 -8.827 19.663 1.00 86.25 214 LEU A N 1
ATOM 1712 C CA . LEU A 1 214 ? -11.814 -7.503 19.779 1.00 86.25 214 LEU A CA 1
ATOM 1713 C C . LEU A 1 214 ? -10.291 -7.563 19.636 1.00 86.25 214 LEU A C 1
ATOM 1715 O O . LEU A 1 214 ? -9.717 -6.661 19.041 1.00 86.25 214 LEU A O 1
ATOM 1719 N N . GLU A 1 215 ? -9.649 -8.603 20.169 1.00 85.12 215 GLU A N 1
ATOM 1720 C CA . GLU A 1 215 ? -8.208 -8.848 20.020 1.00 85.12 215 GLU A CA 1
ATOM 1721 C C . GLU A 1 215 ? -7.832 -9.226 18.574 1.00 85.12 215 GLU A C 1
ATOM 1723 O O . GLU A 1 215 ? -6.712 -8.954 18.155 1.00 85.12 215 GLU A O 1
ATOM 1728 N N . ASP A 1 216 ? -8.772 -9.754 17.782 1.00 82.25 216 ASP A N 1
ATOM 1729 C CA . ASP A 1 216 ? -8.606 -9.949 16.332 1.00 82.25 216 ASP A CA 1
ATOM 1730 C C . ASP A 1 216 ? -8.535 -8.617 15.550 1.00 82.25 216 ASP A C 1
ATOM 1732 O O . ASP A 1 216 ? -8.143 -8.600 14.380 1.00 82.25 216 ASP A O 1
ATOM 1736 N N . VAL A 1 217 ? -8.923 -7.487 16.158 1.00 87.19 217 VAL A N 1
ATOM 1737 C CA . VAL A 1 217 ? -8.815 -6.160 15.538 1.00 87.19 217 VAL A CA 1
ATOM 1738 C C . VAL A 1 217 ? -7.427 -5.580 15.834 1.00 87.19 217 VAL A C 1
ATOM 1740 O O . VAL A 1 217 ? -7.108 -5.372 17.006 1.00 87.19 217 VAL A O 1
ATOM 1743 N N . PRO A 1 218 ? -6.621 -5.245 14.805 1.00 83.94 218 PRO A N 1
ATOM 1744 C CA . PRO A 1 218 ? -5.285 -4.699 15.007 1.00 83.94 218 PRO A CA 1
ATOM 1745 C C . PRO A 1 218 ? -5.305 -3.450 15.882 1.00 83.94 218 PRO A C 1
ATOM 1747 O O . PRO A 1 218 ? -6.104 -2.530 15.669 1.00 83.94 218 PRO A O 1
ATOM 1750 N N . SER A 1 219 ? -4.400 -3.401 16.856 1.00 87.25 219 SER A N 1
ATOM 1751 C CA . SER A 1 219 ? -4.265 -2.244 17.737 1.00 87.25 219 SER A CA 1
ATOM 1752 C C . SER A 1 219 ? -3.781 -1.001 16.973 1.00 87.25 219 SER A C 1
ATOM 1754 O O . SER A 1 219 ? -3.153 -1.090 15.916 1.00 87.25 219 SER A O 1
ATOM 1756 N N . GLN A 1 220 ? -4.010 0.195 17.528 1.00 91.69 220 GLN A N 1
ATOM 1757 C CA . GLN A 1 220 ? -3.521 1.446 16.925 1.00 91.69 220 GLN A CA 1
ATOM 1758 C C . GLN A 1 220 ? -1.996 1.428 16.710 1.00 91.69 220 GLN A C 1
ATOM 1760 O O . GLN A 1 220 ? -1.500 1.960 15.719 1.00 91.69 220 GLN A O 1
ATOM 1765 N N . SER A 1 221 ? -1.248 0.799 17.620 1.00 90.88 221 SER A N 1
ATOM 1766 C CA . SER A 1 221 ? 0.198 0.604 17.497 1.00 90.88 221 SER A CA 1
ATOM 1767 C C . SER A 1 221 ? 0.580 -0.313 16.335 1.00 90.88 221 SER A C 1
ATOM 1769 O O . SER A 1 221 ? 1.537 -0.010 15.628 1.00 90.88 221 SER A O 1
ATOM 1771 N N . GLU A 1 222 ? -0.159 -1.401 16.104 1.00 93.75 222 GLU A N 1
ATOM 1772 C CA . GLU A 1 222 ? 0.063 -2.281 14.947 1.00 93.75 222 GLU A CA 1
ATOM 1773 C C . GLU A 1 222 ? -0.244 -1.565 13.635 1.00 93.75 222 GLU A C 1
ATOM 1775 O O . GLU A 1 222 ? 0.523 -1.677 12.683 1.00 93.75 222 GLU A O 1
ATOM 1780 N N . LEU A 1 223 ? -1.315 -0.767 13.592 1.00 95.31 223 LEU A N 1
ATOM 1781 C CA . LEU A 1 223 ? -1.662 0.007 12.402 1.00 95.31 223 LEU A CA 1
ATOM 1782 C C . LEU A 1 223 ? -0.544 0.987 12.015 1.00 95.31 223 LEU A C 1
ATOM 1784 O O . LEU A 1 223 ? -0.182 1.069 10.843 1.00 95.31 223 LEU A O 1
ATOM 1788 N N . ILE A 1 224 ? 0.045 1.671 13.001 1.00 95.62 224 ILE A N 1
ATOM 1789 C CA . ILE A 1 224 ? 1.192 2.567 12.793 1.00 95.62 224 ILE A CA 1
ATOM 1790 C C . ILE A 1 224 ? 2.417 1.779 12.302 1.00 95.62 224 ILE A C 1
ATOM 1792 O O . ILE A 1 224 ? 3.103 2.214 11.378 1.00 95.62 224 ILE A O 1
ATOM 1796 N N . GLN A 1 225 ? 2.687 0.597 12.864 1.00 96.00 225 GLN A N 1
ATOM 1797 C CA . GLN A 1 225 ? 3.776 -0.260 12.380 1.00 96.00 225 GLN A CA 1
ATOM 1798 C C . GLN A 1 225 ? 3.563 -0.688 10.925 1.00 96.00 225 GLN A C 1
ATOM 1800 O O . GLN A 1 225 ? 4.499 -0.632 10.125 1.00 96.00 225 GLN A O 1
ATOM 1805 N N . TYR A 1 226 ? 2.337 -1.071 10.559 1.00 96.25 226 TYR A N 1
ATOM 1806 C CA . TYR A 1 226 ? 2.004 -1.388 9.176 1.00 96.25 226 TYR A CA 1
ATOM 1807 C C . TYR A 1 226 ? 2.183 -0.180 8.264 1.00 96.25 226 TYR A C 1
ATOM 1809 O O . TYR A 1 226 ? 2.777 -0.322 7.201 1.00 96.25 226 TYR A O 1
ATOM 1817 N N . GLU A 1 227 ? 1.750 1.010 8.676 1.00 97.06 227 GLU A N 1
ATOM 1818 C CA . GLU A 1 227 ? 1.943 2.242 7.909 1.00 97.06 227 GLU A CA 1
ATOM 1819 C C . GLU A 1 227 ? 3.428 2.519 7.628 1.00 97.06 227 GLU A C 1
ATOM 1821 O O . GLU A 1 227 ? 3.808 2.744 6.474 1.00 97.06 227 GLU A O 1
ATOM 1826 N N . HIS A 1 228 ? 4.288 2.415 8.646 1.00 97.25 228 HIS A N 1
ATOM 1827 C CA . HIS A 1 228 ? 5.736 2.534 8.463 1.00 97.25 228 HIS A CA 1
ATOM 1828 C C . HIS A 1 228 ? 6.270 1.479 7.493 1.00 97.25 228 HIS A C 1
ATOM 1830 O O . HIS A 1 228 ? 6.997 1.814 6.555 1.00 97.25 228 HIS A O 1
ATOM 1836 N N . ARG A 1 229 ? 5.857 0.218 7.657 1.00 97.88 229 ARG A N 1
ATOM 1837 C CA . ARG A 1 229 ? 6.307 -0.878 6.796 1.00 97.88 229 ARG A CA 1
ATOM 1838 C C . ARG A 1 229 ? 5.855 -0.713 5.345 1.00 97.88 229 ARG A C 1
ATOM 1840 O O . ARG A 1 229 ? 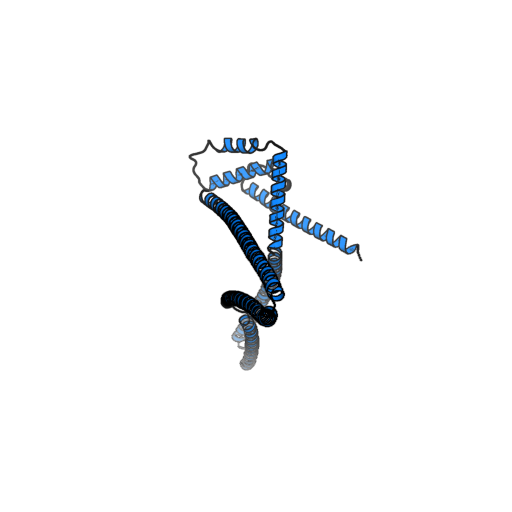6.616 -1.020 4.428 1.00 97.88 229 ARG A O 1
ATOM 1847 N N . PHE A 1 230 ? 4.646 -0.205 5.119 1.00 97.94 230 PHE A N 1
ATOM 1848 C CA . PHE A 1 230 ? 4.144 0.122 3.786 1.00 97.94 230 PHE A CA 1
ATOM 1849 C C . PHE A 1 230 ? 4.910 1.288 3.161 1.00 97.94 230 PHE A C 1
ATOM 1851 O O . PHE A 1 230 ? 5.224 1.238 1.973 1.00 97.94 230 PHE A O 1
ATOM 1858 N N . SER A 1 231 ? 5.252 2.312 3.946 1.00 97.56 231 SER A N 1
ATOM 1859 C CA . SER A 1 231 ? 6.072 3.432 3.477 1.00 97.56 231 SER A CA 1
ATOM 1860 C C . SER A 1 231 ? 7.467 2.968 3.037 1.00 97.56 231 SER A C 1
ATOM 1862 O O . SER A 1 231 ? 7.900 3.277 1.926 1.00 97.56 231 SER A O 1
ATOM 1864 N N . GLU A 1 232 ? 8.130 2.134 3.844 1.00 98.00 232 GLU A N 1
ATOM 1865 C CA . GLU A 1 232 ? 9.412 1.506 3.488 1.00 98.00 232 GLU A CA 1
ATOM 1866 C C . GLU A 1 232 ? 9.312 0.685 2.197 1.00 98.00 232 GLU A C 1
ATOM 1868 O O . GLU A 1 232 ? 10.156 0.801 1.303 1.00 98.00 232 GLU A O 1
ATOM 1873 N N . LEU A 1 233 ? 8.265 -0.137 2.083 1.00 98.31 233 LEU A N 1
ATOM 1874 C CA . LEU A 1 233 ? 8.034 -0.959 0.902 1.00 98.31 233 LEU A CA 1
ATOM 1875 C C . LEU A 1 233 ? 7.827 -0.098 -0.349 1.00 98.31 233 LEU A C 1
ATOM 1877 O O . LEU A 1 233 ? 8.404 -0.400 -1.393 1.00 98.31 233 LEU A O 1
ATOM 1881 N N . ASN A 1 234 ? 7.058 0.987 -0.247 1.00 98.25 234 ASN A N 1
ATOM 1882 C CA . ASN A 1 234 ? 6.823 1.907 -1.359 1.00 98.25 234 ASN A CA 1
ATOM 1883 C C . ASN A 1 234 ? 8.122 2.565 -1.836 1.00 98.25 234 ASN A C 1
ATOM 1885 O O . ASN A 1 234 ? 8.378 2.592 -3.040 1.00 98.25 234 ASN A O 1
ATOM 1889 N N . ILE A 1 235 ? 8.981 3.011 -0.913 1.00 97.12 235 ILE A N 1
ATOM 1890 C CA . ILE A 1 235 ? 10.303 3.559 -1.254 1.00 97.12 235 ILE A CA 1
ATOM 1891 C C . ILE A 1 235 ? 11.139 2.516 -2.012 1.00 97.12 235 ILE A C 1
ATOM 1893 O O . ILE A 1 235 ? 11.760 2.833 -3.030 1.00 97.12 235 ILE A O 1
ATOM 1897 N N . ASN A 1 236 ? 11.133 1.260 -1.558 1.00 98.25 236 ASN A N 1
ATOM 1898 C CA . ASN A 1 236 ? 11.866 0.183 -2.225 1.00 98.25 236 ASN A CA 1
ATOM 1899 C C . ASN A 1 236 ? 11.322 -0.102 -3.639 1.00 98.25 236 ASN A C 1
ATOM 1901 O O . ASN A 1 236 ? 12.086 -0.199 -4.600 1.00 98.25 236 ASN A O 1
ATOM 1905 N N . ILE A 1 237 ? 9.997 -0.173 -3.794 1.00 98.31 237 ILE A N 1
ATOM 1906 C CA . ILE A 1 237 ? 9.333 -0.354 -5.093 1.00 98.31 237 ILE A CA 1
ATOM 1907 C C . ILE A 1 237 ? 9.718 0.774 -6.061 1.00 98.31 237 ILE A C 1
ATOM 1909 O O . ILE A 1 237 ? 10.076 0.514 -7.214 1.00 98.31 237 ILE A O 1
ATOM 1913 N N . GLU A 1 238 ? 9.692 2.028 -5.607 1.00 97.56 238 GLU A N 1
ATOM 1914 C CA . GLU A 1 238 ? 10.081 3.180 -6.423 1.00 97.56 238 GLU A CA 1
ATOM 1915 C C . GLU A 1 238 ? 11.549 3.121 -6.864 1.00 97.56 238 GLU A C 1
ATOM 1917 O O . GLU A 1 238 ? 11.862 3.403 -8.031 1.00 97.56 238 GLU A O 1
ATOM 1922 N N . GLU A 1 239 ? 12.449 2.717 -5.967 1.00 98.12 239 GLU A N 1
ATOM 1923 C CA . GLU A 1 239 ? 13.869 2.571 -6.272 1.00 98.12 239 GLU A CA 1
ATOM 1924 C C . GLU A 1 239 ? 14.110 1.453 -7.294 1.00 98.12 239 GLU A C 1
ATOM 1926 O O . GLU A 1 239 ? 14.780 1.683 -8.306 1.00 98.12 239 GLU A O 1
ATOM 1931 N N . ILE A 1 240 ? 13.487 0.284 -7.118 1.00 98.38 240 ILE A N 1
ATOM 1932 C CA . ILE A 1 240 ? 13.553 -0.818 -8.089 1.00 98.38 240 ILE A CA 1
ATOM 1933 C C . ILE A 1 240 ? 12.989 -0.379 -9.445 1.00 98.38 240 ILE A C 1
ATOM 1935 O O . ILE A 1 240 ? 13.596 -0.642 -10.487 1.00 98.38 240 ILE A O 1
ATOM 1939 N N . HIS A 1 241 ? 11.872 0.352 -9.477 1.00 97.69 241 HIS A N 1
ATOM 1940 C CA . HIS A 1 241 ? 11.329 0.896 -10.723 1.00 97.69 241 HIS A CA 1
ATOM 1941 C C . HIS A 1 241 ? 12.293 1.873 -11.402 1.00 97.69 241 HIS A C 1
ATOM 1943 O O . HIS A 1 241 ? 12.447 1.864 -12.629 1.00 97.69 241 HIS A O 1
ATOM 1949 N N . ARG A 1 242 ? 12.968 2.730 -10.630 1.00 96.56 242 ARG A N 1
ATOM 1950 C CA . ARG A 1 242 ? 13.989 3.644 -11.151 1.00 96.56 242 ARG A CA 1
ATOM 1951 C C . ARG A 1 242 ? 15.179 2.878 -11.727 1.00 96.56 242 ARG A C 1
ATOM 1953 O O . ARG A 1 242 ? 15.614 3.214 -12.829 1.00 96.56 242 ARG A O 1
ATOM 1960 N N . GLN A 1 243 ? 15.674 1.858 -11.030 1.00 97.19 243 GLN A N 1
ATOM 1961 C CA . GLN A 1 243 ? 16.760 1.000 -11.507 1.00 97.19 243 GLN A CA 1
ATOM 1962 C C . GLN A 1 243 ? 16.364 0.251 -12.779 1.00 97.19 243 GLN A C 1
ATOM 1964 O O . GLN A 1 243 ? 17.081 0.315 -13.772 1.00 97.19 243 GLN A O 1
ATOM 1969 N N . THR A 1 244 ? 15.180 -0.356 -12.800 1.00 98.06 244 THR A N 1
ATOM 1970 C CA . THR A 1 244 ? 14.637 -1.071 -13.963 1.00 98.06 244 THR A CA 1
ATOM 1971 C C . THR A 1 244 ? 14.598 -0.171 -15.198 1.00 98.06 244 THR A C 1
ATOM 1973 O O . THR A 1 244 ? 15.089 -0.547 -16.260 1.00 98.06 244 THR A O 1
ATOM 1976 N N . ARG A 1 245 ? 14.113 1.073 -15.063 1.00 97.56 245 ARG A N 1
ATOM 1977 C CA . ARG A 1 245 ? 14.131 2.051 -16.167 1.00 97.56 245 ARG A CA 1
ATOM 1978 C C . ARG A 1 245 ? 15.542 2.361 -16.666 1.00 97.56 245 ARG A C 1
ATOM 1980 O O . ARG A 1 245 ? 15.732 2.494 -17.872 1.00 97.56 245 ARG A O 1
ATOM 1987 N N . LYS A 1 246 ? 16.524 2.476 -15.765 1.00 95.38 246 LYS A N 1
ATOM 1988 C CA . LYS A 1 246 ? 17.930 2.668 -16.149 1.00 95.38 246 LYS A CA 1
ATOM 1989 C C . LYS A 1 246 ? 18.470 1.457 -16.904 1.00 95.38 246 LYS A C 1
ATOM 1991 O O . LYS A 1 246 ? 19.068 1.646 -17.955 1.00 95.38 246 LYS A O 1
ATOM 1996 N N . TYR A 1 247 ? 18.215 0.243 -16.419 1.00 97.50 247 TYR A N 1
ATOM 1997 C CA . TYR A 1 247 ? 18.637 -0.985 -17.094 1.00 97.50 247 TYR A CA 1
ATOM 1998 C C . TYR A 1 247 ? 18.058 -1.085 -18.506 1.00 97.50 247 TYR A C 1
ATOM 2000 O O . TYR A 1 247 ? 18.814 -1.315 -19.445 1.00 97.50 247 TYR A O 1
ATOM 2008 N N . TYR A 1 248 ? 16.761 -0.816 -18.688 1.00 98.19 248 TYR A N 1
ATOM 2009 C CA . TYR A 1 248 ? 16.152 -0.796 -20.022 1.00 98.19 248 TYR A CA 1
ATOM 2010 C C . TYR A 1 248 ? 16.719 0.305 -20.924 1.00 98.19 248 TYR A C 1
ATOM 2012 O O . TYR A 1 248 ? 16.928 0.071 -22.111 1.00 98.19 248 TYR A O 1
ATOM 2020 N N . ALA A 1 249 ? 17.004 1.495 -20.387 1.00 94.94 249 ALA A N 1
ATOM 2021 C CA . ALA A 1 249 ? 17.634 2.561 -21.164 1.00 94.94 249 ALA A CA 1
ATOM 2022 C C . ALA A 1 249 ? 19.032 2.153 -21.658 1.00 94.94 249 ALA A C 1
ATOM 2024 O O . ALA A 1 249 ? 19.343 2.340 -22.834 1.00 94.94 249 ALA A O 1
ATOM 2025 N N . THR A 1 250 ? 19.846 1.553 -20.784 1.00 96.69 250 THR A N 1
ATOM 2026 C CA . THR A 1 250 ? 21.173 1.037 -21.143 1.00 96.69 250 THR A CA 1
ATOM 2027 C C . THR A 1 250 ? 21.070 -0.105 -22.150 1.00 96.69 250 THR A C 1
ATOM 2029 O O . THR A 1 250 ? 21.778 -0.093 -23.150 1.00 96.69 250 THR A O 1
ATOM 2032 N N . TYR A 1 251 ? 20.162 -1.059 -21.932 1.00 98.06 251 TYR A N 1
ATOM 2033 C CA . TYR A 1 251 ? 19.933 -2.173 -22.851 1.00 98.06 251 TYR A CA 1
ATOM 2034 C C . TYR A 1 251 ? 19.556 -1.683 -24.253 1.00 98.06 251 TYR A C 1
ATOM 2036 O O . TYR A 1 251 ? 20.168 -2.100 -25.232 1.00 98.06 251 TYR A O 1
ATOM 2044 N N . ASN A 1 252 ? 18.614 -0.742 -24.356 1.00 96.88 252 ASN A N 1
ATOM 2045 C CA . ASN A 1 252 ? 18.208 -0.176 -25.642 1.00 96.88 252 ASN A CA 1
ATOM 2046 C C . ASN A 1 252 ? 19.365 0.561 -26.332 1.00 96.88 252 ASN A C 1
ATOM 2048 O O . ASN A 1 252 ? 19.542 0.419 -27.537 1.00 96.88 252 ASN A O 1
ATOM 2052 N N . ALA A 1 253 ? 20.192 1.297 -25.581 1.00 94.19 253 ALA A N 1
ATOM 2053 C CA . ALA A 1 253 ? 21.377 1.949 -26.137 1.00 94.19 253 ALA A CA 1
ATOM 2054 C C . ALA A 1 253 ? 22.410 0.935 -26.663 1.00 94.19 253 ALA A C 1
ATOM 2056 O O . ALA A 1 253 ? 22.983 1.137 -27.732 1.00 94.19 253 ALA A O 1
ATOM 2057 N N . LEU A 1 254 ? 22.627 -0.170 -25.940 1.00 95.75 254 LEU A N 1
ATOM 2058 C CA . LEU A 1 254 ? 23.506 -1.258 -26.377 1.00 95.75 254 LEU A CA 1
ATOM 2059 C C . LEU A 1 254 ? 22.949 -1.987 -27.607 1.00 95.75 254 LEU A C 1
ATOM 2061 O O . LEU A 1 254 ? 23.715 -2.363 -28.492 1.00 95.75 254 LEU A O 1
ATOM 2065 N N . LEU A 1 255 ? 21.629 -2.158 -27.690 1.00 97.19 255 LEU A N 1
ATOM 2066 C CA . LEU A 1 255 ? 20.968 -2.744 -28.853 1.00 97.19 255 LEU A CA 1
ATOM 2067 C C . LEU A 1 255 ? 21.131 -1.852 -30.092 1.00 97.19 255 LEU A C 1
ATOM 2069 O O . LEU A 1 255 ? 21.550 -2.343 -31.138 1.00 97.19 255 LEU A O 1
ATOM 2073 N N . GLU A 1 256 ? 20.889 -0.544 -29.958 1.00 94.44 256 GLU A N 1
ATOM 2074 C CA . GLU A 1 256 ? 21.149 0.432 -31.025 1.00 94.44 256 GLU A CA 1
ATOM 2075 C C . GLU A 1 256 ? 22.620 0.392 -31.469 1.00 94.44 256 GLU A C 1
ATOM 2077 O O . GLU A 1 256 ? 22.907 0.406 -32.666 1.00 94.44 256 GLU A O 1
ATOM 2082 N N . LEU A 1 257 ? 23.561 0.304 -30.522 1.00 93.75 257 LEU A N 1
ATOM 2083 C CA . LEU A 1 257 ? 24.988 0.195 -30.828 1.00 93.75 257 LEU A CA 1
ATOM 2084 C C . LEU A 1 257 ? 25.306 -1.090 -31.602 1.00 93.75 257 LEU A C 1
ATOM 2086 O O . LEU A 1 257 ? 26.015 -1.032 -32.604 1.00 93.75 257 LEU A O 1
ATOM 2090 N N . LYS A 1 258 ? 24.753 -2.234 -31.185 1.00 96.25 258 LYS A N 1
ATOM 2091 C CA . LYS A 1 258 ? 24.908 -3.511 -31.893 1.00 96.25 258 LYS A CA 1
ATOM 2092 C C . LYS A 1 258 ? 24.394 -3.413 -33.330 1.00 96.25 258 LYS A C 1
ATOM 2094 O O . LYS A 1 258 ? 25.068 -3.868 -34.250 1.00 96.25 258 LYS A O 1
ATOM 2099 N N . GLU A 1 259 ? 23.219 -2.824 -33.542 1.00 95.19 259 GLU A N 1
ATOM 2100 C CA . GLU A 1 259 ? 22.662 -2.634 -34.886 1.00 95.19 259 GLU A CA 1
ATOM 2101 C C . GLU A 1 259 ? 23.535 -1.725 -35.756 1.00 95.19 259 GLU A C 1
ATOM 2103 O O . GLU A 1 259 ? 23.712 -1.995 -36.945 1.00 95.19 259 GLU A O 1
ATOM 2108 N N . LEU A 1 260 ? 24.088 -0.653 -35.180 1.00 88.62 260 LEU A N 1
ATOM 2109 C CA . LEU A 1 260 ? 25.021 0.228 -35.882 1.00 88.62 260 LEU A CA 1
ATOM 2110 C C . LEU A 1 260 ? 26.318 -0.499 -36.248 1.00 88.62 260 LEU A C 1
ATOM 2112 O O . LEU A 1 260 ? 26.748 -0.400 -37.394 1.00 88.62 260 LEU A O 1
ATOM 2116 N N . MET A 1 261 ? 26.886 -1.281 -35.329 1.00 95.31 261 MET A N 1
ATOM 2117 C CA . MET A 1 261 ? 28.078 -2.088 -35.599 1.00 95.31 261 MET A CA 1
ATOM 2118 C C . MET A 1 261 ? 27.843 -3.119 -36.709 1.00 95.31 261 MET A C 1
ATOM 2120 O O . MET A 1 261 ? 28.683 -3.271 -37.590 1.00 95.31 261 MET A O 1
ATOM 2124 N N . LEU A 1 262 ? 26.684 -3.787 -36.731 1.00 95.56 262 LEU A N 1
ATOM 2125 C CA . LEU A 1 262 ? 26.336 -4.720 -37.811 1.00 95.56 262 LEU A CA 1
ATOM 2126 C C . LEU A 1 262 ? 26.230 -4.016 -39.171 1.00 95.56 262 LEU A C 1
ATOM 2128 O O . LEU A 1 262 ? 26.698 -4.545 -40.180 1.00 95.56 262 LEU A O 1
ATOM 2132 N N . LYS A 1 263 ? 25.649 -2.809 -39.204 1.00 91.12 263 LYS A N 1
ATOM 2133 C CA . LYS A 1 263 ? 25.592 -1.986 -40.422 1.00 91.12 263 LYS A CA 1
ATOM 2134 C C . LYS A 1 263 ? 26.988 -1.570 -40.881 1.00 91.12 263 LYS A C 1
ATOM 2136 O O . LYS A 1 263 ? 27.252 -1.608 -42.077 1.00 91.12 263 LYS A O 1
ATOM 2141 N N . GLU A 1 264 ? 27.880 -1.223 -39.955 1.00 89.94 264 GLU A N 1
ATOM 2142 C CA . GLU A 1 264 ? 29.276 -0.901 -40.260 1.00 89.94 264 GLU A CA 1
ATOM 2143 C C . GLU A 1 264 ? 30.021 -2.111 -40.834 1.00 89.94 264 GLU A C 1
ATOM 2145 O O . GLU A 1 264 ? 30.630 -1.996 -41.892 1.00 89.94 264 GLU A O 1
ATOM 2150 N N . THR A 1 265 ? 29.899 -3.294 -40.223 1.00 94.69 265 THR A N 1
ATOM 2151 C CA . THR A 1 265 ? 30.494 -4.527 -40.766 1.00 94.69 265 THR A CA 1
ATOM 2152 C C . THR A 1 265 ? 29.966 -4.835 -42.170 1.00 94.69 265 THR A C 1
ATOM 2154 O O . THR A 1 265 ? 30.744 -5.133 -43.073 1.00 94.69 265 THR A O 1
ATOM 2157 N N . SER A 1 266 ? 28.651 -4.717 -42.390 1.00 94.69 266 SER A N 1
ATOM 2158 C CA . SER A 1 266 ? 28.051 -4.916 -43.715 1.00 94.69 266 SER A CA 1
ATOM 2159 C C . SER A 1 266 ? 28.550 -3.896 -44.742 1.00 94.69 266 SER A C 1
ATOM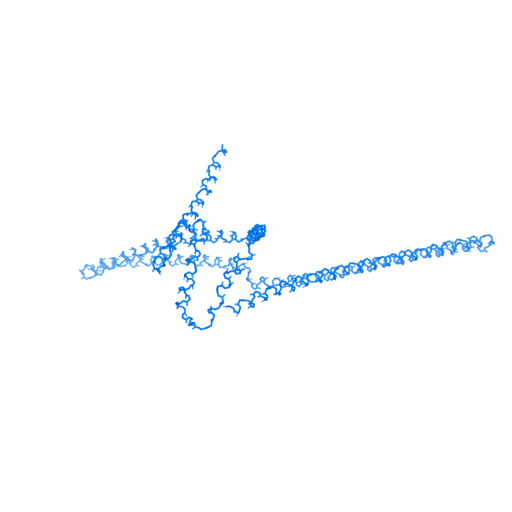 2161 O O . SER A 1 266 ? 28.768 -4.256 -45.900 1.00 94.69 266 SER A O 1
ATOM 2163 N N . LEU A 1 267 ? 28.718 -2.634 -44.340 1.00 89.69 267 LEU A N 1
ATOM 2164 C CA . LEU A 1 267 ? 29.238 -1.573 -45.197 1.00 89.69 267 LEU A CA 1
ATOM 2165 C C . LEU A 1 267 ? 30.699 -1.839 -45.567 1.00 89.69 267 LEU A C 1
ATOM 2167 O O . LEU A 1 267 ? 31.041 -1.769 -46.741 1.00 89.69 267 LEU A O 1
ATOM 2171 N N . LEU A 1 268 ? 31.538 -2.184 -44.588 1.00 90.31 268 LEU A N 1
ATOM 2172 C CA . LEU A 1 268 ? 32.949 -2.507 -44.802 1.00 90.31 268 LEU A CA 1
ATOM 2173 C C . LEU A 1 268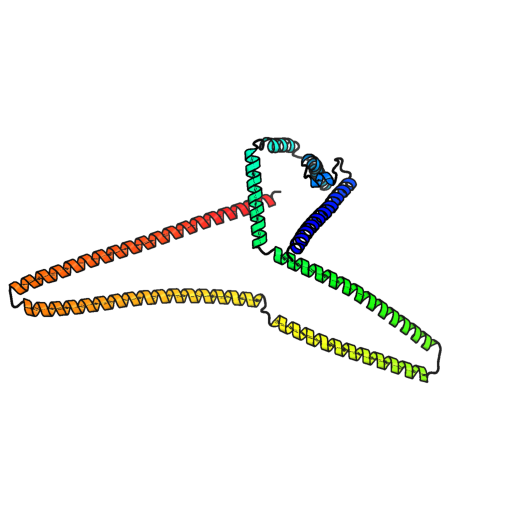 ? 33.117 -3.723 -45.717 1.00 90.31 268 LEU A C 1
ATOM 2175 O O . LEU A 1 268 ? 33.927 -3.673 -46.636 1.00 90.31 268 LEU A O 1
ATOM 2179 N N . ASN A 1 269 ? 32.310 -4.772 -45.535 1.00 92.38 269 ASN A N 1
ATOM 2180 C CA . ASN A 1 269 ? 32.321 -5.934 -46.426 1.00 92.38 269 ASN A CA 1
ATOM 2181 C C . ASN A 1 269 ? 31.926 -5.555 -47.861 1.00 92.38 269 ASN A C 1
ATOM 2183 O O . ASN A 1 269 ? 32.599 -5.957 -48.806 1.00 92.38 269 ASN A O 1
ATOM 2187 N N . SER A 1 270 ? 30.880 -4.737 -48.026 1.00 90.25 270 SER A N 1
ATOM 2188 C CA . SER A 1 270 ? 30.452 -4.244 -49.342 1.00 90.25 270 SER A CA 1
ATOM 2189 C C . SER A 1 270 ? 31.516 -3.370 -50.011 1.00 90.25 270 SER A C 1
ATOM 2191 O O . SER A 1 270 ? 31.783 -3.532 -51.200 1.00 90.25 270 SER A O 1
ATOM 2193 N N . LEU A 1 271 ? 32.165 -2.480 -49.253 1.00 87.25 271 LEU A N 1
ATOM 2194 C CA . LEU A 1 271 ? 33.280 -1.671 -49.745 1.00 87.25 271 LEU A CA 1
ATOM 2195 C C . LEU A 1 271 ? 34.473 -2.540 -50.139 1.00 87.25 271 LEU A C 1
ATOM 2197 O O . LEU A 1 271 ? 35.068 -2.294 -51.180 1.00 87.25 271 LEU A O 1
ATOM 2201 N N . ASN A 1 272 ? 34.802 -3.563 -49.349 1.00 88.88 272 ASN A N 1
ATOM 2202 C CA . ASN A 1 272 ? 35.896 -4.478 -49.652 1.00 88.88 272 ASN A CA 1
ATOM 2203 C C . ASN A 1 272 ? 35.639 -5.256 -50.953 1.00 88.88 272 ASN A C 1
ATOM 2205 O O . ASN A 1 272 ? 36.533 -5.336 -51.788 1.00 88.88 272 ASN A O 1
ATOM 2209 N N . SER A 1 273 ? 34.420 -5.761 -51.171 1.00 86.38 273 SER A N 1
ATOM 2210 C CA . SER A 1 273 ? 34.039 -6.397 -52.442 1.00 86.38 273 SER A CA 1
ATOM 2211 C C . SER A 1 273 ? 34.101 -5.416 -53.616 1.00 86.38 273 SER A C 1
ATOM 2213 O O . SER A 1 273 ? 34.772 -5.692 -54.604 1.00 86.38 273 SER A O 1
ATOM 2215 N N . GLN A 1 274 ? 33.487 -4.233 -53.483 1.00 86.50 274 GLN A N 1
ATOM 2216 C CA . GLN A 1 274 ? 33.517 -3.206 -54.532 1.00 86.50 274 GLN A CA 1
ATOM 2217 C C . GLN A 1 274 ? 34.940 -2.733 -54.855 1.00 86.50 274 GLN A C 1
ATOM 2219 O O . GLN A 1 274 ? 35.232 -2.414 -56.001 1.00 86.50 274 GLN A O 1
ATOM 2224 N N . PHE A 1 275 ? 35.829 -2.678 -53.861 1.00 85.69 275 PHE A N 1
ATOM 2225 C CA . PHE A 1 275 ? 37.223 -2.286 -54.045 1.00 85.69 275 PHE A CA 1
ATOM 2226 C C . PHE A 1 275 ? 38.002 -3.302 -54.885 1.00 85.69 275 PHE A C 1
ATOM 2228 O O . PHE A 1 275 ? 38.747 -2.890 -55.774 1.00 85.69 275 PHE A O 1
ATOM 2235 N N . GLN A 1 276 ? 37.809 -4.604 -54.635 1.00 83.81 276 GLN A N 1
ATOM 2236 C CA . GLN A 1 276 ? 38.450 -5.664 -55.422 1.00 83.81 276 GLN A CA 1
ATOM 2237 C C . GLN A 1 276 ? 38.042 -5.593 -56.899 1.00 83.81 276 GLN A C 1
ATOM 2239 O O . GLN A 1 276 ? 38.904 -5.673 -57.769 1.00 83.81 276 GLN A O 1
ATOM 2244 N N . ASP A 1 277 ? 36.760 -5.346 -57.180 1.00 79.69 277 ASP A N 1
ATOM 2245 C CA . ASP A 1 277 ? 36.247 -5.277 -58.554 1.00 79.69 277 ASP A CA 1
ATOM 2246 C C . ASP A 1 277 ? 36.620 -3.961 -59.266 1.00 79.69 277 ASP A C 1
ATOM 2248 O O . ASP A 1 277 ? 36.870 -3.933 -60.472 1.00 79.69 277 ASP A O 1
ATOM 2252 N N . ALA A 1 278 ? 36.658 -2.843 -58.534 1.00 84.25 278 ALA A N 1
ATOM 2253 C CA . ALA A 1 278 ? 36.835 -1.511 -59.110 1.00 84.25 278 ALA A CA 1
ATOM 2254 C C . ALA A 1 278 ? 38.298 -1.119 -59.354 1.00 84.25 278 ALA A C 1
ATOM 2256 O O . ALA A 1 278 ? 38.548 -0.263 -60.202 1.00 84.25 278 ALA A O 1
ATOM 2257 N N . ILE A 1 279 ? 39.270 -1.686 -58.628 1.00 82.56 279 ILE A N 1
ATOM 2258 C CA . ILE A 1 279 ? 40.678 -1.267 -58.745 1.00 82.56 279 ILE A CA 1
ATOM 2259 C C . ILE A 1 279 ? 41.344 -1.727 -60.048 1.00 82.56 279 ILE A C 1
ATOM 2261 O O . ILE A 1 279 ? 42.318 -1.113 -60.487 1.00 82.56 279 ILE A O 1
ATOM 2265 N N . SER A 1 280 ? 40.793 -2.761 -60.688 1.00 83.19 280 SER A N 1
ATOM 2266 C CA . SER A 1 280 ? 41.245 -3.277 -61.983 1.00 83.19 280 SER A CA 1
ATOM 2267 C C . SER A 1 280 ? 40.943 -2.331 -63.156 1.00 83.19 280 SER A C 1
ATOM 2269 O O . SER A 1 280 ? 41.578 -2.453 -64.200 1.00 83.19 280 SER A O 1
ATOM 2271 N N . ASP A 1 281 ? 40.017 -1.375 -62.994 1.00 87.44 281 ASP A N 1
ATOM 2272 C CA . ASP A 1 281 ? 39.572 -0.451 -64.046 1.00 87.44 281 ASP A CA 1
ATOM 2273 C C . ASP A 1 281 ? 39.628 1.029 -63.603 1.00 87.44 281 ASP A C 1
ATOM 2275 O O . ASP A 1 281 ? 39.278 1.406 -62.487 1.00 87.44 281 ASP A O 1
ATOM 2279 N N . THR A 1 282 ? 40.044 1.926 -64.501 1.00 85.94 282 THR A N 1
ATOM 2280 C CA . THR A 1 282 ? 40.128 3.370 -64.208 1.00 85.94 282 THR A CA 1
ATOM 2281 C C . THR A 1 282 ? 38.752 4.015 -64.053 1.00 85.94 282 THR A C 1
ATOM 2283 O O . THR A 1 282 ? 38.586 4.879 -63.190 1.00 85.94 282 THR A O 1
ATOM 2286 N N . ALA A 1 283 ? 37.752 3.579 -64.825 1.00 83.62 283 ALA A N 1
ATOM 2287 C CA . ALA A 1 283 ? 36.385 4.072 -64.666 1.00 83.62 283 ALA A CA 1
ATOM 2288 C C . ALA A 1 283 ? 35.721 3.501 -63.397 1.00 83.62 283 ALA A C 1
ATOM 2290 O O . ALA A 1 283 ? 35.008 4.228 -62.699 1.00 83.62 283 ALA A O 1
ATOM 2291 N N . GLY A 1 284 ? 36.013 2.243 -63.047 1.00 84.56 284 GLY A N 1
ATOM 2292 C CA . GLY A 1 284 ? 35.665 1.628 -61.760 1.00 84.56 284 GLY A CA 1
ATOM 2293 C C . GLY A 1 284 ? 36.172 2.429 -60.556 1.00 84.56 284 GLY A C 1
ATOM 2294 O O . GLY A 1 284 ? 35.390 2.750 -59.657 1.00 84.56 284 GLY A O 1
ATOM 2295 N N . ARG A 1 285 ? 37.447 2.848 -60.573 1.00 87.12 285 ARG A N 1
ATOM 2296 C CA . ARG A 1 285 ? 38.049 3.684 -59.513 1.00 87.12 285 ARG A CA 1
ATOM 2297 C C . ARG A 1 285 ? 37.312 5.009 -59.292 1.00 87.12 285 ARG A C 1
ATOM 2299 O O . ARG A 1 285 ? 37.058 5.370 -58.146 1.00 87.12 285 ARG A O 1
ATOM 2306 N N . LEU A 1 286 ? 36.932 5.717 -60.359 1.00 87.38 286 LEU A N 1
ATOM 2307 C CA . LEU A 1 286 ? 36.173 6.972 -60.246 1.00 87.38 286 LEU A CA 1
ATOM 2308 C C . LEU A 1 286 ? 34.772 6.747 -59.658 1.00 87.38 286 LEU A C 1
ATOM 2310 O O . LEU A 1 286 ? 34.370 7.461 -58.742 1.00 87.38 286 LEU A O 1
ATOM 2314 N N . LYS A 1 287 ? 34.062 5.702 -60.103 1.00 85.94 287 LYS A N 1
ATOM 2315 C CA . LYS A 1 287 ? 32.741 5.350 -59.552 1.00 85.94 287 LYS A CA 1
ATOM 2316 C C . LYS A 1 287 ? 32.801 4.990 -58.067 1.00 85.94 287 LYS A C 1
ATOM 2318 O O . LYS A 1 287 ? 31.893 5.352 -57.321 1.00 85.94 287 LYS A O 1
ATOM 2323 N N . LEU A 1 288 ? 33.860 4.307 -57.625 1.00 86.81 288 LEU A N 1
ATOM 2324 C CA . LEU A 1 288 ? 34.073 3.992 -56.210 1.00 86.81 288 LEU A CA 1
ATOM 2325 C C . LEU A 1 288 ? 34.282 5.266 -55.373 1.00 86.81 288 LEU A C 1
ATOM 2327 O O . LEU A 1 288 ? 33.724 5.386 -54.280 1.00 86.81 288 LEU A O 1
ATOM 2331 N N . ILE A 1 289 ? 35.045 6.234 -55.887 1.00 88.31 289 ILE A N 1
ATOM 2332 C CA . ILE A 1 289 ? 35.253 7.538 -55.235 1.00 88.31 289 ILE A CA 1
ATOM 2333 C C . ILE A 1 289 ? 33.926 8.300 -55.107 1.00 88.31 289 ILE A C 1
ATOM 2335 O O . ILE A 1 289 ? 33.619 8.828 -54.037 1.00 88.31 289 ILE A O 1
ATOM 2339 N N . ASP A 1 290 ? 33.097 8.300 -56.149 1.00 88.56 290 ASP A N 1
ATOM 2340 C CA . ASP A 1 290 ? 31.789 8.959 -56.110 1.00 88.56 290 ASP A CA 1
ATOM 2341 C C . ASP A 1 290 ? 30.821 8.272 -55.127 1.00 88.56 290 ASP A C 1
ATOM 2343 O O . ASP A 1 290 ? 30.141 8.949 -54.347 1.00 88.56 290 ASP A O 1
ATOM 2347 N N . SER A 1 291 ? 30.794 6.932 -55.096 1.00 87.94 291 SER A N 1
ATOM 2348 C CA . SER A 1 291 ? 29.952 6.152 -54.171 1.00 87.94 291 SER A CA 1
ATOM 2349 C C . SER A 1 291 ? 30.365 6.363 -52.707 1.00 87.94 291 SER A C 1
ATOM 2351 O O . SER A 1 291 ? 29.528 6.695 -51.860 1.00 87.94 291 SER A O 1
ATOM 2353 N N . THR A 1 292 ? 31.665 6.280 -52.409 1.00 87.12 292 THR A N 1
ATOM 2354 C CA . THR A 1 292 ? 32.207 6.539 -51.063 1.00 87.12 292 THR A CA 1
ATOM 2355 C C . THR A 1 292 ? 32.008 7.994 -50.640 1.00 87.12 292 THR A C 1
ATOM 2357 O O . THR A 1 292 ? 31.658 8.264 -49.487 1.00 87.12 292 THR A O 1
ATOM 2360 N N . GLY A 1 293 ? 32.117 8.939 -51.578 1.00 89.50 293 GLY A N 1
ATOM 2361 C CA . GLY A 1 293 ? 31.778 10.345 -51.371 1.00 89.50 293 GLY A CA 1
ATOM 2362 C C . GLY A 1 293 ? 30.301 10.565 -51.020 1.00 89.50 293 GLY A C 1
ATOM 2363 O O . GLY A 1 293 ? 29.986 11.358 -50.125 1.00 89.50 293 GLY A O 1
ATOM 2364 N N . GLY A 1 294 ? 29.388 9.840 -51.672 1.00 88.56 294 GLY A N 1
ATOM 2365 C CA . GLY A 1 294 ? 27.957 9.837 -51.354 1.00 88.56 294 GLY A CA 1
ATOM 2366 C C . GLY A 1 294 ? 27.665 9.306 -49.948 1.00 88.56 294 GLY A C 1
ATOM 2367 O O . GLY A 1 294 ? 26.951 9.953 -49.176 1.00 88.56 294 GLY A O 1
ATOM 2368 N N . ILE A 1 295 ? 28.290 8.185 -49.574 1.00 87.12 295 ILE A N 1
ATOM 2369 C CA . ILE A 1 295 ? 28.183 7.592 -48.231 1.00 87.12 295 ILE A CA 1
ATOM 2370 C C . ILE A 1 295 ? 28.689 8.575 -47.165 1.00 87.12 295 ILE A C 1
ATOM 2372 O O . ILE A 1 295 ? 28.009 8.809 -46.164 1.00 87.12 295 ILE A O 1
ATOM 2376 N N . LEU A 1 296 ? 29.835 9.224 -47.397 1.00 89.25 296 LEU A N 1
ATOM 2377 C CA . LEU A 1 296 ? 30.405 10.200 -46.465 1.00 89.25 296 LEU A CA 1
ATOM 2378 C C . LEU A 1 296 ? 29.478 11.405 -46.240 1.00 89.25 296 LEU A C 1
ATOM 2380 O O . LEU A 1 296 ? 29.339 11.880 -45.109 1.00 89.25 296 LEU A O 1
ATOM 2384 N N . LYS A 1 297 ? 28.812 11.899 -47.292 1.00 90.88 297 LYS A N 1
ATOM 2385 C CA . LYS A 1 297 ? 27.793 12.957 -47.164 1.00 90.88 297 LYS A CA 1
ATOM 2386 C C . LYS A 1 297 ? 26.600 12.486 -46.328 1.00 90.88 297 LYS A C 1
ATOM 2388 O O . LYS A 1 297 ? 26.171 13.219 -45.436 1.00 90.88 297 LYS A O 1
ATOM 2393 N N . GLY A 1 298 ? 26.121 11.261 -46.554 1.00 86.88 298 GLY A N 1
ATOM 2394 C CA . GLY A 1 298 ? 25.048 10.654 -45.761 1.00 86.88 298 GLY A CA 1
ATOM 2395 C C . GLY A 1 298 ? 25.400 10.539 -44.272 1.00 86.88 298 GLY A C 1
ATOM 2396 O O . GLY A 1 298 ? 24.602 10.921 -43.415 1.00 86.88 298 GLY A O 1
ATOM 2397 N N . ILE A 1 299 ? 26.628 10.113 -43.952 1.00 85.19 299 ILE A N 1
ATOM 2398 C CA . ILE A 1 299 ? 27.130 10.033 -42.569 1.00 85.19 299 ILE A CA 1
ATOM 2399 C C . ILE A 1 299 ? 27.163 11.423 -41.918 1.00 85.19 299 ILE A C 1
ATOM 2401 O O . ILE A 1 299 ? 26.670 11.594 -40.801 1.00 85.19 299 ILE A O 1
ATOM 2405 N N . LYS A 1 300 ? 27.677 12.442 -42.620 1.00 87.44 300 LYS A N 1
ATOM 2406 C CA . LYS A 1 300 ? 27.689 13.831 -42.123 1.00 87.44 300 LYS A CA 1
ATOM 2407 C C . LYS A 1 300 ? 26.279 14.347 -41.819 1.00 87.44 300 LYS A C 1
ATOM 2409 O O . LYS A 1 300 ? 26.070 14.991 -40.791 1.00 87.44 300 LYS A O 1
ATOM 2414 N N . GLN A 1 301 ? 25.308 14.042 -42.677 1.00 87.94 301 GLN A N 1
ATOM 2415 C CA . GLN A 1 301 ? 23.914 14.436 -42.477 1.00 87.94 301 GLN A CA 1
ATOM 2416 C C . GLN A 1 301 ? 23.278 13.714 -41.280 1.00 87.94 301 GLN A C 1
ATOM 2418 O O . GLN A 1 301 ? 22.592 14.340 -40.471 1.00 87.94 301 GLN A O 1
ATOM 2423 N N . PHE A 1 302 ? 23.552 12.418 -41.110 1.00 84.25 302 PHE A N 1
ATOM 2424 C CA . PHE A 1 302 ? 23.078 11.643 -39.963 1.00 84.25 302 PHE A CA 1
ATOM 2425 C C . PHE A 1 302 ? 23.621 12.179 -38.628 1.00 84.25 302 PHE A C 1
ATOM 2427 O O . PHE A 1 302 ? 22.865 12.309 -37.660 1.00 84.25 302 PHE A O 1
ATOM 2434 N N . PHE A 1 303 ? 24.904 12.553 -38.583 1.00 82.50 303 PHE A N 1
ATOM 2435 C CA . PHE A 1 303 ? 25.516 13.208 -37.421 1.00 82.50 303 PHE A CA 1
ATOM 2436 C C . PHE A 1 303 ? 24.815 14.524 -37.068 1.00 82.50 303 PHE A C 1
ATOM 2438 O O . PHE A 1 303 ? 24.443 14.722 -35.909 1.00 82.50 303 PHE A O 1
ATOM 2445 N N . TRP A 1 304 ? 24.553 15.375 -38.066 1.00 85.44 304 TRP A N 1
ATOM 2446 C CA . TRP A 1 304 ? 23.788 16.613 -37.892 1.00 85.44 304 TRP A CA 1
ATOM 2447 C C . TRP A 1 304 ? 22.406 16.352 -37.284 1.00 85.44 304 TRP A C 1
ATOM 2449 O O . TRP A 1 304 ? 22.028 16.992 -36.302 1.00 85.44 304 TRP A O 1
ATOM 2459 N N . ILE A 1 305 ? 21.669 15.370 -37.812 1.00 85.88 305 ILE A N 1
ATOM 2460 C CA . ILE A 1 305 ? 20.329 15.013 -37.323 1.00 85.88 305 ILE A CA 1
ATOM 2461 C C . ILE A 1 305 ? 20.382 14.512 -35.872 1.00 85.88 305 ILE A C 1
ATOM 2463 O O . ILE A 1 305 ? 19.565 14.935 -35.047 1.00 85.88 305 ILE A O 1
ATOM 2467 N N . ARG A 1 306 ? 21.343 13.643 -35.519 1.00 81.75 306 ARG A N 1
ATOM 2468 C CA . ARG A 1 306 ? 21.500 13.156 -34.134 1.00 81.75 306 ARG A CA 1
ATOM 2469 C C . ARG A 1 306 ? 21.847 14.285 -33.170 1.00 81.75 306 ARG A C 1
ATOM 2471 O O . ARG A 1 306 ? 21.207 14.394 -32.124 1.00 81.75 306 ARG A O 1
ATOM 2478 N N . GLN A 1 307 ? 22.802 15.141 -33.525 1.00 80.94 307 GLN A N 1
ATOM 2479 C CA . GLN A 1 307 ? 23.210 16.268 -32.688 1.00 80.94 307 GLN A CA 1
ATOM 2480 C C . GLN A 1 307 ? 22.043 17.236 -32.464 1.00 80.94 307 GLN A C 1
ATOM 2482 O O . GLN A 1 307 ? 21.749 17.612 -31.327 1.00 80.94 307 GLN A O 1
ATOM 2487 N N . HIS A 1 308 ? 21.294 17.545 -33.524 1.00 84.88 308 HIS A N 1
ATOM 2488 C CA . HIS A 1 308 ? 20.111 18.392 -33.439 1.00 84.88 308 HIS A CA 1
ATOM 2489 C C . HIS A 1 308 ? 19.010 17.762 -32.565 1.00 84.88 308 HIS A C 1
ATOM 2491 O O . HIS A 1 308 ? 18.398 18.446 -31.742 1.00 84.88 308 HIS A O 1
ATOM 2497 N N . ARG A 1 309 ? 18.780 16.444 -32.666 1.00 83.06 309 ARG A N 1
ATOM 2498 C CA . ARG A 1 309 ? 17.821 15.718 -31.810 1.00 83.06 309 ARG A CA 1
ATOM 2499 C C . ARG A 1 309 ? 18.234 15.747 -30.334 1.00 83.06 309 ARG A C 1
ATOM 2501 O O . ARG A 1 309 ? 17.377 15.934 -29.469 1.00 83.06 309 ARG A O 1
ATOM 2508 N N . GLN A 1 310 ? 19.525 15.610 -30.038 1.00 82.38 310 GLN A N 1
ATOM 2509 C CA . GLN A 1 310 ? 20.054 15.647 -28.672 1.00 82.38 310 GLN A CA 1
ATOM 2510 C C . GLN A 1 310 ? 19.909 17.036 -28.038 1.00 82.38 310 GLN A C 1
ATOM 2512 O O . GLN A 1 310 ? 19.454 17.146 -26.897 1.00 82.38 310 GLN A O 1
ATOM 2517 N N . ILE A 1 311 ? 20.175 18.096 -28.808 1.00 84.94 311 ILE A N 1
ATOM 2518 C CA . ILE A 1 311 ? 19.923 19.486 -28.403 1.00 84.94 311 ILE A CA 1
ATOM 2519 C C . ILE A 1 311 ? 18.433 19.694 -28.098 1.00 84.94 311 ILE A C 1
ATOM 2521 O O . ILE A 1 311 ? 18.082 20.210 -27.037 1.00 84.94 311 ILE A O 1
ATOM 2525 N N . VAL A 1 312 ? 17.533 19.223 -28.968 1.00 86.00 312 VAL A N 1
ATOM 2526 C CA . VAL A 1 312 ? 16.079 19.339 -28.757 1.00 86.00 312 VAL A CA 1
ATOM 2527 C C . VAL A 1 312 ? 15.627 18.629 -27.472 1.00 86.00 312 VAL A C 1
ATOM 2529 O O . VAL A 1 312 ? 14.817 19.180 -26.718 1.00 86.00 312 VAL A O 1
ATOM 2532 N N . LEU A 1 313 ? 16.157 17.436 -27.182 1.00 82.19 313 LEU A N 1
ATOM 2533 C CA . LEU A 1 313 ? 15.851 16.694 -25.953 1.00 82.19 313 LEU A CA 1
ATOM 2534 C C . LEU A 1 313 ? 16.349 17.422 -24.697 1.00 82.19 313 LEU A C 1
ATOM 2536 O O . LEU A 1 313 ? 15.587 17.556 -23.733 1.00 82.19 313 LEU A O 1
ATOM 2540 N N . LEU A 1 314 ? 17.573 17.957 -24.722 1.00 79.81 314 LEU A N 1
ATOM 2541 C CA . LEU A 1 314 ? 18.128 18.776 -23.639 1.00 79.81 314 LEU A CA 1
ATOM 2542 C C . LEU A 1 314 ? 17.285 20.034 -23.400 1.00 79.81 314 LEU A C 1
ATOM 2544 O O . LEU A 1 314 ? 16.876 20.297 -22.267 1.00 79.81 314 LEU A O 1
ATOM 2548 N N . CYS A 1 315 ? 16.916 20.759 -24.460 1.00 81.50 315 CYS A N 1
ATOM 2549 C CA . CYS A 1 315 ? 16.036 21.924 -24.362 1.00 81.50 315 CYS A CA 1
ATOM 2550 C C . CYS A 1 315 ? 14.652 21.571 -23.790 1.00 81.50 315 CYS A C 1
ATOM 2552 O O . CYS A 1 315 ? 14.052 22.375 -23.067 1.00 81.50 315 CYS A O 1
ATOM 2554 N N . ARG A 1 316 ? 14.112 20.384 -24.102 1.00 81.44 316 ARG A N 1
ATOM 2555 C CA . ARG A 1 316 ? 12.828 19.906 -23.562 1.00 81.44 316 ARG A CA 1
ATOM 2556 C C . ARG A 1 316 ? 12.942 19.554 -22.078 1.00 81.44 316 ARG A C 1
ATOM 2558 O O . ARG A 1 316 ? 12.045 19.908 -21.312 1.00 81.44 316 ARG A O 1
ATOM 2565 N N . SER A 1 317 ? 14.038 18.913 -21.672 1.00 79.75 317 SER A N 1
ATOM 2566 C CA . SER A 1 317 ? 14.334 18.601 -20.268 1.00 79.75 317 SER A CA 1
ATOM 2567 C C . SER A 1 317 ? 14.513 19.875 -19.435 1.00 79.75 317 SER A C 1
ATOM 2569 O O . SER A 1 317 ? 13.830 20.058 -18.427 1.00 79.75 317 SER A O 1
ATOM 2571 N N . TYR A 1 318 ? 15.313 20.829 -19.923 1.00 78.19 318 TYR A N 1
ATOM 2572 C CA . TYR A 1 318 ? 15.513 22.130 -19.280 1.00 78.19 318 TYR A CA 1
ATOM 2573 C C . TYR A 1 318 ? 14.193 22.897 -19.104 1.00 78.19 318 TYR A C 1
ATOM 2575 O O . TYR A 1 318 ? 13.908 23.415 -18.023 1.00 78.19 318 TYR A O 1
ATOM 2583 N N . ARG A 1 319 ? 13.323 22.910 -20.129 1.00 77.81 319 ARG A N 1
ATOM 2584 C CA . ARG A 1 319 ? 11.985 23.521 -20.030 1.00 77.81 319 ARG A CA 1
ATOM 2585 C C . ARG A 1 319 ? 11.098 22.846 -18.981 1.00 77.81 319 ARG A C 1
ATOM 2587 O O . ARG A 1 319 ? 10.389 23.555 -18.268 1.00 77.81 319 ARG A O 1
ATOM 2594 N N . LYS A 1 320 ? 11.128 21.512 -18.866 1.00 78.25 320 LYS A N 1
ATOM 2595 C CA . LYS A 1 320 ? 10.390 20.785 -17.816 1.00 78.25 320 LYS A CA 1
ATOM 2596 C C . LYS A 1 320 ? 10.913 21.137 -16.422 1.00 78.25 320 LYS A C 1
ATOM 2598 O O . LYS A 1 320 ? 10.108 21.454 -15.552 1.00 78.25 320 LYS A O 1
ATOM 2603 N N . CYS A 1 321 ? 12.233 21.169 -16.241 1.00 76.25 321 CYS A N 1
ATOM 2604 C CA . CYS A 1 321 ? 12.865 21.527 -14.970 1.00 76.25 321 CYS A CA 1
ATOM 2605 C C . CYS A 1 321 ? 12.509 22.966 -14.554 1.00 76.25 321 CYS A C 1
ATOM 2607 O O . CYS A 1 321 ? 12.012 23.195 -13.455 1.00 76.25 321 CYS A O 1
ATOM 2609 N N . LYS A 1 322 ? 12.608 23.926 -15.486 1.00 79.81 322 LYS A N 1
ATOM 2610 C CA . LYS A 1 322 ? 12.243 25.333 -15.251 1.00 79.81 322 LYS A CA 1
ATOM 2611 C C . LYS A 1 322 ? 10.768 25.517 -14.867 1.00 79.81 322 LYS A C 1
ATOM 2613 O O . LYS A 1 322 ? 10.464 26.377 -14.044 1.00 79.81 322 LYS A O 1
ATOM 2618 N N . ARG A 1 323 ? 9.852 24.721 -15.437 1.00 76.38 323 ARG A N 1
ATOM 2619 C CA . ARG A 1 323 ? 8.432 24.710 -15.032 1.00 76.38 323 ARG A CA 1
ATOM 2620 C C . ARG A 1 323 ? 8.246 24.129 -13.630 1.00 76.38 323 ARG A C 1
ATOM 2622 O O . ARG A 1 323 ? 7.564 24.752 -12.828 1.00 76.38 323 ARG A O 1
ATOM 2629 N N . GLY A 1 324 ? 8.888 23.002 -13.319 1.00 74.81 324 GLY A N 1
ATOM 2630 C CA . GLY A 1 324 ? 8.844 22.397 -11.983 1.00 74.81 324 GLY A CA 1
ATOM 2631 C C . GLY A 1 324 ? 9.352 23.347 -10.895 1.00 74.81 324 GLY A C 1
ATOM 2632 O O . GLY A 1 324 ? 8.660 23.586 -9.911 1.00 74.81 324 GLY A O 1
ATOM 2633 N N . SER A 1 325 ? 10.501 23.993 -11.113 1.00 72.69 325 SER A N 1
ATOM 2634 C CA . SER A 1 325 ? 11.050 24.981 -10.175 1.00 72.69 325 SER A CA 1
ATOM 2635 C C . SER A 1 325 ? 10.183 26.233 -10.020 1.00 72.69 325 SER A C 1
ATOM 2637 O O . SER A 1 325 ? 10.268 26.895 -8.988 1.00 72.69 325 SER A O 1
ATOM 2639 N N . ARG A 1 326 ? 9.377 26.599 -11.028 1.00 74.31 326 ARG A N 1
ATOM 2640 C CA . ARG A 1 326 ? 8.416 27.708 -10.924 1.00 74.31 326 ARG A CA 1
ATOM 2641 C C . ARG A 1 326 ? 7.231 27.314 -10.038 1.00 74.31 326 ARG A C 1
ATOM 2643 O O . ARG A 1 326 ? 6.938 28.041 -9.097 1.00 74.31 326 ARG A O 1
ATOM 2650 N N . LEU A 1 327 ? 6.656 26.132 -10.270 1.00 74.81 327 LEU A N 1
ATOM 2651 C CA . LEU A 1 327 ? 5.541 25.596 -9.482 1.00 74.81 327 LEU A CA 1
ATOM 2652 C C . LEU A 1 327 ? 5.911 25.417 -8.003 1.00 74.81 327 LEU A C 1
ATOM 2654 O O . LEU A 1 327 ? 5.155 25.826 -7.132 1.00 74.81 327 LEU A O 1
ATOM 2658 N N . ILE A 1 328 ? 7.107 24.896 -7.704 1.00 73.81 328 ILE A N 1
ATOM 2659 C CA . ILE A 1 328 ? 7.592 24.757 -6.317 1.00 73.81 328 ILE A CA 1
ATOM 2660 C C . ILE A 1 328 ? 7.701 26.127 -5.632 1.00 73.81 328 ILE A C 1
ATOM 2662 O O . ILE A 1 328 ? 7.326 26.277 -4.471 1.00 73.81 328 ILE A O 1
ATOM 2666 N N . ARG A 1 329 ? 8.184 27.147 -6.355 1.00 68.94 329 ARG A N 1
ATOM 2667 C CA . ARG A 1 329 ? 8.302 28.515 -5.831 1.00 68.94 329 ARG A CA 1
ATOM 2668 C C . ARG A 1 329 ? 6.929 29.118 -5.535 1.00 68.94 329 ARG A C 1
ATOM 2670 O O . ARG A 1 329 ? 6.749 29.730 -4.490 1.00 68.94 329 ARG A O 1
ATOM 2677 N N . GLU A 1 330 ? 5.966 28.913 -6.428 1.00 75.81 330 GLU A N 1
ATOM 2678 C CA . GLU A 1 330 ? 4.580 29.363 -6.261 1.00 75.81 330 GLU A CA 1
ATOM 2679 C C . GLU A 1 330 ? 3.902 28.666 -5.068 1.00 75.81 330 GLU A C 1
ATOM 2681 O O . GLU A 1 330 ? 3.314 29.340 -4.221 1.00 75.81 330 GLU A O 1
ATOM 2686 N N . SER A 1 331 ? 4.072 27.347 -4.914 1.00 69.81 331 SER A N 1
ATOM 2687 C CA . SER A 1 331 ? 3.571 26.597 -3.751 1.00 69.81 331 SER A CA 1
ATOM 2688 C C . SER A 1 331 ? 4.207 27.050 -2.431 1.00 69.81 331 SER A C 1
ATOM 2690 O O . SER A 1 331 ? 3.500 27.208 -1.436 1.00 69.81 331 SER A O 1
ATOM 2692 N N . ALA A 1 332 ? 5.516 27.323 -2.413 1.00 72.12 332 ALA A N 1
ATOM 2693 C CA . ALA A 1 332 ? 6.209 27.827 -1.225 1.00 72.12 332 ALA A CA 1
ATOM 2694 C C . ALA A 1 332 ? 5.728 29.233 -0.821 1.00 72.12 332 ALA A C 1
ATOM 2696 O O . ALA A 1 332 ? 5.547 29.509 0.366 1.00 72.12 332 ALA A O 1
ATOM 2697 N N . ILE A 1 333 ? 5.456 30.113 -1.793 1.00 77.38 333 ILE A N 1
ATOM 2698 C CA . ILE A 1 333 ? 4.890 31.448 -1.541 1.00 77.38 333 ILE A CA 1
ATOM 2699 C C . ILE A 1 333 ? 3.474 31.335 -0.961 1.00 77.38 333 ILE A C 1
ATOM 2701 O O . ILE A 1 333 ? 3.161 32.027 0.009 1.00 77.38 333 ILE A O 1
ATOM 2705 N N . HIS A 1 334 ? 2.632 30.451 -1.504 1.00 70.38 334 HIS A N 1
ATOM 2706 C CA . HIS A 1 334 ? 1.286 30.210 -0.973 1.00 70.38 334 HIS A CA 1
ATOM 2707 C C . HIS A 1 334 ? 1.313 29.651 0.456 1.00 70.38 334 HIS A C 1
ATOM 2709 O O . HIS A 1 334 ? 0.611 30.170 1.325 1.00 70.38 334 HIS A O 1
ATOM 2715 N N . SER A 1 335 ? 2.174 28.668 0.731 1.00 69.25 335 SER A N 1
ATOM 2716 C CA . SER A 1 335 ? 2.357 28.115 2.080 1.00 69.25 335 SER A CA 1
ATOM 2717 C C . SER A 1 335 ? 2.870 29.168 3.069 1.00 69.25 335 SER A C 1
ATOM 2719 O O . SER A 1 335 ? 2.362 29.278 4.182 1.00 69.25 335 SER A O 1
ATOM 2721 N N . GLY A 1 336 ? 3.843 29.992 2.665 1.00 72.56 336 GLY A N 1
ATOM 2722 C CA . GLY A 1 336 ? 4.400 31.050 3.510 1.00 72.56 336 GLY A CA 1
ATOM 2723 C C . GLY A 1 336 ? 3.428 32.205 3.781 1.00 72.56 336 GLY A C 1
ATOM 2724 O O . GLY A 1 336 ? 3.486 32.816 4.848 1.00 72.56 336 GLY A O 1
ATOM 2725 N N . ARG A 1 337 ? 2.517 32.506 2.844 1.00 71.62 337 ARG A N 1
ATOM 2726 C CA . ARG A 1 337 ? 1.406 33.451 3.067 1.00 71.62 337 ARG A CA 1
ATOM 2727 C C . ARG A 1 337 ? 0.374 32.874 4.036 1.00 71.62 337 ARG A C 1
ATOM 2729 O O . ARG A 1 337 ? -0.030 33.578 4.955 1.00 71.62 337 ARG A O 1
ATOM 2736 N N . SER A 1 338 ? 0.029 31.592 3.888 1.00 70.38 338 SER A N 1
ATOM 2737 C CA . SER A 1 338 ? -0.882 30.887 4.800 1.00 70.38 338 SER A CA 1
ATOM 2738 C C . SER A 1 338 ? -0.337 30.823 6.230 1.00 70.38 338 SER A C 1
ATOM 2740 O O . SER A 1 338 ? -1.073 31.094 7.174 1.00 70.38 338 SER A O 1
ATOM 2742 N N . MET A 1 339 ? 0.954 30.515 6.414 1.00 64.19 339 MET A N 1
ATOM 2743 C CA . MET A 1 339 ? 1.572 30.505 7.747 1.00 64.19 339 MET A CA 1
ATOM 2744 C C . MET A 1 339 ? 1.635 31.901 8.375 1.00 64.19 339 MET A C 1
ATOM 2746 O O . MET A 1 339 ? 1.364 32.039 9.563 1.00 64.19 339 MET A O 1
ATOM 2750 N N . ARG A 1 340 ? 1.938 32.950 7.594 1.00 67.81 340 ARG A N 1
ATOM 2751 C CA . ARG A 1 340 ? 1.915 34.333 8.101 1.00 67.81 340 ARG A CA 1
ATOM 2752 C C . ARG A 1 340 ? 0.520 34.779 8.524 1.00 67.81 340 ARG A C 1
ATOM 2754 O O . ARG A 1 340 ? 0.392 35.412 9.562 1.00 67.81 340 ARG A O 1
ATOM 2761 N N . GLN A 1 341 ? -0.515 34.415 7.768 1.00 66.25 341 GLN A N 1
ATOM 2762 C CA . GLN A 1 341 ? -1.901 34.669 8.170 1.00 66.25 341 GLN A CA 1
ATOM 2763 C C . GLN A 1 341 ? -2.256 33.933 9.467 1.00 66.25 341 GLN A C 1
ATOM 2765 O O . GLN A 1 341 ? -2.830 34.539 10.363 1.00 66.25 341 GLN A O 1
ATOM 2770 N N . GLN A 1 342 ? -1.857 32.667 9.618 1.00 66.00 342 GLN A N 1
ATOM 2771 C CA . GLN A 1 342 ? -2.079 31.915 10.860 1.00 66.00 342 GLN A CA 1
ATOM 2772 C C . GLN A 1 342 ? -1.309 32.491 12.059 1.00 66.00 342 GLN A C 1
ATOM 2774 O O . GLN A 1 342 ? -1.812 32.441 13.178 1.00 66.00 342 GLN A O 1
ATOM 2779 N N . GLN A 1 343 ? -0.111 33.042 11.843 1.00 69.69 343 GLN A N 1
ATOM 2780 C CA . GLN A 1 343 ? 0.674 33.668 12.907 1.00 69.69 343 GLN A CA 1
ATOM 2781 C C . GLN A 1 343 ? 0.079 35.010 13.341 1.00 69.69 343 GLN A C 1
ATOM 2783 O O . GLN A 1 343 ? -0.120 35.209 14.529 1.00 69.69 343 GLN A O 1
ATOM 2788 N N . LEU A 1 344 ? -0.319 35.866 12.395 1.00 70.56 344 LEU A N 1
ATOM 2789 C CA . LEU A 1 344 ? -1.002 37.129 12.700 1.00 70.56 344 LEU A CA 1
ATOM 2790 C C . LEU A 1 344 ? -2.325 36.909 13.448 1.00 70.56 344 LEU A C 1
ATOM 2792 O O . LEU A 1 344 ? -2.652 37.673 14.348 1.00 70.56 344 LEU A O 1
ATOM 2796 N N . VAL A 1 345 ? -3.065 35.845 13.114 1.00 67.31 345 VAL A N 1
ATOM 2797 C CA . VAL A 1 345 ? -4.279 35.452 13.850 1.00 67.31 345 VAL A CA 1
ATOM 2798 C C . VAL A 1 345 ? -3.949 34.984 15.271 1.00 67.31 345 VAL A C 1
ATOM 2800 O O . VAL A 1 345 ? -4.694 35.300 16.190 1.00 67.31 345 VAL A O 1
ATOM 2803 N N . ARG A 1 346 ? -2.839 34.264 15.483 1.00 63.31 346 ARG A N 1
ATOM 2804 C CA . ARG A 1 346 ? -2.405 33.853 16.830 1.00 63.31 346 ARG A CA 1
ATOM 2805 C C . ARG A 1 346 ? -1.916 35.023 17.676 1.00 63.31 346 ARG A C 1
ATOM 2807 O O . ARG A 1 346 ? -2.296 35.117 18.836 1.00 63.31 346 ARG A O 1
ATOM 2814 N N . ASP A 1 347 ? -1.126 35.917 17.097 1.00 68.50 347 ASP A N 1
ATOM 2815 C CA . ASP A 1 347 ? -0.578 37.073 17.806 1.00 68.50 347 ASP A CA 1
ATOM 2816 C C . ASP A 1 347 ? -1.699 38.064 18.181 1.00 68.50 347 ASP A C 1
ATOM 2818 O O . ASP A 1 347 ? -1.688 38.625 19.272 1.00 68.50 347 ASP A O 1
ATOM 2822 N N . ALA A 1 348 ? -2.733 38.200 17.340 1.00 62.72 348 ALA A N 1
ATOM 2823 C CA . ALA A 1 348 ? -3.928 38.988 17.653 1.00 62.72 348 ALA A CA 1
ATOM 2824 C C . ALA A 1 348 ? -4.784 38.402 18.797 1.00 62.72 348 ALA A C 1
ATOM 2826 O O . ALA A 1 348 ? -5.522 39.146 19.433 1.00 62.72 348 ALA A O 1
ATOM 2827 N N . VAL A 1 349 ? -4.689 37.095 19.068 1.00 63.78 349 VAL A N 1
ATOM 2828 C CA . VAL A 1 349 ? -5.402 36.411 20.168 1.00 63.78 349 VAL A CA 1
ATOM 2829 C C . VAL A 1 349 ? -4.627 36.476 21.492 1.00 63.78 349 VAL A C 1
ATOM 2831 O O . VAL A 1 349 ? -5.214 36.270 22.543 1.00 63.78 349 VAL A O 1
ATOM 2834 N N . LEU A 1 350 ? -3.321 36.759 21.464 1.00 53.09 350 LEU A N 1
ATOM 2835 C CA . LEU A 1 350 ? -2.481 36.860 22.669 1.00 53.09 350 LEU A CA 1
ATOM 2836 C C . LEU A 1 350 ? -2.388 38.284 23.244 1.00 53.09 350 LEU A C 1
ATOM 2838 O O . LEU A 1 350 ? -1.862 38.455 24.340 1.00 53.09 350 LEU A O 1
ATOM 2842 N N . VAL A 1 351 ? -2.851 39.297 22.505 1.00 54.12 351 VAL A N 1
ATOM 2843 C CA . VAL A 1 351 ? -2.754 40.725 22.875 1.00 54.12 351 VAL A CA 1
ATOM 2844 C C . VAL A 1 351 ? -4.114 41.320 23.293 1.00 54.12 351 VAL A C 1
ATOM 2846 O O . VAL A 1 351 ? -4.172 42.470 23.723 1.00 54.12 351 VAL A O 1
ATOM 2849 N N . GLY A 1 352 ? -5.201 40.549 23.210 1.00 42.75 352 GLY A N 1
ATOM 2850 C CA . GLY A 1 352 ? -6.524 40.896 23.747 1.00 42.75 352 GLY A CA 1
ATOM 2851 C C . GLY A 1 352 ? -6.957 39.885 24.791 1.00 42.75 352 GLY A C 1
ATOM 2852 O O . GLY A 1 352 ? -7.696 40.299 25.710 1.00 42.75 352 GLY A O 1
#

Secondary structure (DSSP, 8-state):
--HHHHHHHHHHHHHHHHHHHHHHHHHHHHHHHHHHHTT-SS---HHHHHTT-HHHHHHHHHHHHHHHHHHTT----S-SSSHHHHHHHHHHT---HHHHHHHHHHHHHHHHHHHHHHHHTTHHHHHHHHHHHHHHHHHHHHHHHHHHHHHHHHHHHHHHHHHHHHHHHHTT--HHHHHHHHHHHHHHHHHHHHHHHHHHHHHHHHHHHHHHHHHTSPPHHHHHHHHHHHHHHHHHHHHHHHHHHHHHHHHHHHHHHHHHHHHHHHHHHHHHHHHHHHTT-HHHHHHHHHHHHHHHHHHHHHHHHHHHHHHHHHHHHHHHHHHHHHHHHHHHHHHHHHHHHHHHHHHHHH--

Organism: Eucalyptus globulus (NCBI:txid34317)

=== Feature glossary ===
Legend for the data blocks above and below:

— What the protein is —

Sequence gives the chain of amino acids in standard one-letter code (A=alanine, C=cysteine, …, Y=tyrosine), read N→C. It is the only feature that is directly encoded by the gene; all structural features are derived from the folded form of this sequence.

The annotation block draws on four external resources. InterPro: which protein families and domains the sequence belongs to. GO: standardized terms for what the protein does, what process it participates in, and where in the cell it acts. CATH: which structural fold it has in the CATH hierarchy. Organism: the species of origin.

— Where its atoms are —

Atomic coordinates in PDBx/mmCIF format — the same representation the Protein Data Bank distributes. Each line of the _atom_site loop places one backbone atom in Cartesian space (units: ångströms, origin: arbitrary).

Six rendered views show the 3D structure from the faces of a cube — i.e. along ±x, ±y, ±z. Rendering representation is drawn randomly per protein from cartoon (secondary-structure ribbons), sticks (backbone bonds), or molecular surface; coloring is either N→C rainbow (blue at the N-terminus through red at the C-terminus) or one color per chain.

— Local backbone conformation —

DSSP 8-state secondary structure assigns each residue one of H (α-helix), G (3₁₀-helix), I (π-helix), E (extended β-strand), B (isolated β-bridge), T (hydrogen-bonded turn), S (bend), or '-' (coil). The assignment is computed from backbone hydrogen-bond geometry via the Kabsch–Sander algorithm.

P-SEA three-state annotation labels each residue as helix, strand, or coil based purely on the geometry of the Cα trace. It serves as a fallback when the full backbone (and thus DSSP) is unavailable.

φ (phi) and ψ (psi) are the two rotatable backbone dihedrals per residue: φ is the C(i-1)–N–Cα–C torsion, ψ is the N–Cα–C–N(i+1) torsion, both in degrees on (−180°, 180°]. α-helical residues cluster near (−60°, −45°); β-strand residues near (−120°, +130°). A Ramachandran plot is simply a scatter of (φ, ψ) for every residue.

— Global shape and packing —

Radius of gyration (Rg) is the root-mean-square distance of Cα atoms from their centroid — a single number for overall size and compactness. A globular domain of N residues has Rg ≈ 2.2·N^0.38 Å; an extended or disordered chain has a much larger Rg. The Cα contact count is the number of residue pairs whose Cα atoms are within 8 Å and are more than four positions apart in sequence — a standard proxy for tertiary packing density. The bounding box is the smallest axis-aligned box enclosing all Cα atoms.

Accessible surface area quantifies burial. A residue with SASA near zero is packed into the hydrophobic core; one with SASA >100 Å² sits on the surface. Computed here via the Shrake–Rupley numerical algorithm with a 1.4 Å probe.

The contact map is a binary N×N matrix image: pixel (i, j) is dark where Cα_i and Cα_j are within 8 Å and |i−j|>4. Because the |i−j|>4 filter removes local helical contacts, off-diagonal stripes parallel to the main diagonal indicate parallel β-sheets; stripes perpendicular to it indicate antiparallel β-sheets. The Ramachandran plot scatters every residue's (φ, ψ) pair against the sterically allowed regions. The PAE heatmap renders the predicted-aligned-error matrix.

— Structural neighborhood —

A 3Di character summarizes, for each residue, the relative orientation of the Cα frame of its nearest spatial neighbor. Because it encodes fold topology rather than chemistry, 3Di alignments detect remote structural similarity that sequence alignment misses.

Structural nearest neighbors (via Foldseek easy-search vs the PDB). Reported per hit: target PDB id, E-value, and alignment TM-score. A TM-score above ~0.5 is the conventional threshold for 'same fold'.

— Confidence and disorder —

For AlphaFold models, the B-factor field carries pLDDT — the model's own estimate of local accuracy on a 0–100 scale. Regions with pLDDT<50 should be treated as essentially unmodeled; they often correspond to intrinsically disordered segments.

B-factor (Debye–Waller factor) reflects atomic displacement in the crystal lattice. It is an experimental observable (units Å²), not a prediction; low values mean the atom is pinned down, high values mean it moves or is heterogeneous across the crystal.

Predicted Aligned Error (PAE) is an AlphaFold confidence matrix: entry (i, j) is the expected error in the position of residue j, in ångströms, when the prediction is superimposed on the true structure at residue i. Low PAE within a block of residues means that block is internally rigid and well-predicted; high PAE between two blocks means their relative placement is uncertain even if each block individually is confident.